Protein AF-0000000079570332 (afdb_homodimer)

Foldseek 3Di:
DALQVLLVVLVVQCQVCLFVVVLVSNLVQADQQAWEAEPVDIDGGSVRVSVVSCVVCVPWFDGKAWDDWDTDRQKIKTWIWGDGDQFDTWIKIWIFGHDPSHTRYIYMDTDCVRVVD/DALQVLLVVLVVQCQVCLFVVVLVSNLVQADQQAWEAEPVGIATGSVRVSVVSCVVCVPWFDGKAWDDWDTDRQKIKTWIWGDGDQFDTWIKIWIFGHDPSHTRYIYMDTDCVRVVD

Organism: NCBI:txid1891644

Nearest PDB structures (foldseek):
  5evh-assembly1_A-2  TM=9.406E-01  e=2.763E-10  Kribbella flavida DSM 17836
  4kvh-assembly1_A-2  TM=8.882E-01  e=1.162E-09  Halomicrobium mukohataei DSM 12286
  4u13-assembly1_B  TM=9.229E-01  e=5.241E-08  Sinorhizobium meliloti 1021
  3fh1-assembly1_A-2  TM=9.012E-01  e=3.632E-07  Mesorhizobium loti
  3ov4-assembly1_B  TM=7.882E-01  e=7.218E-07  Comamonas testosteroni

Radius of gyration: 17.66 Å; Cα contacts (8 Å, |Δi|>4): 488; chains: 2; bounding box: 44×47×39 Å

Sequence (234 aa):
MDQTDTTRAAATTYFDSWRNRDWNRLRTVLAPDVEFVGVMGTANGIDECIAGLQGMAESIMTDLRLHTRVVEGPDAMTWFDLHTANTPPIPTVNWSHVEDGLITTIRVIFDPRPLFAMDQTDTTRAAATTYFDSWRNRDWNRLRTVLAPDVEFVGVMGTANGIDECIAGLQGMAESIMTDLRLHTRVVEGPDAMTWFDLHTANTPPIPTVNWSHVEDGLITTIRVIFDPRPLFA

Structure (mmCIF, N/CA/C/O backbone):
data_AF-0000000079570332-model_v1
#
loop_
_entity.id
_entity.type
_entity.pdbx_description
1 polymer 'Nuclear transport factor 2 family protein'
#
loop_
_atom_site.group_PDB
_atom_site.id
_atom_site.type_symbol
_atom_site.label_atom_id
_atom_site.label_alt_id
_atom_site.label_comp_id
_atom_site.label_asym_id
_atom_site.label_entity_id
_atom_site.label_seq_id
_atom_site.pdbx_PDB_ins_code
_atom_site.Cartn_x
_atom_site.Cartn_y
_atom_site.Cartn_z
_atom_site.occupancy
_atom_site.B_iso_or_equiv
_atom_site.auth_seq_id
_atom_site.auth_comp_id
_atom_site.auth_asym_id
_atom_site.auth_atom_id
_atom_site.pdbx_PDB_model_num
ATOM 1 N N . MET A 1 1 ? -22.344 -15.633 -1.939 1 73.75 1 MET A N 1
ATOM 2 C CA . MET A 1 1 ? -21.188 -15.023 -1.269 1 73.75 1 MET A CA 1
ATOM 3 C C . MET A 1 1 ? -21.031 -13.562 -1.674 1 73.75 1 MET A C 1
ATOM 5 O O . MET A 1 1 ? -21.156 -13.227 -2.854 1 73.75 1 MET A O 1
ATOM 9 N N . ASP A 1 2 ? -21.125 -12.641 -0.733 1 92.44 2 ASP A N 1
ATOM 10 C CA . ASP A 1 2 ? -21.031 -11.227 -1.074 1 92.44 2 ASP A CA 1
ATOM 11 C C . ASP A 1 2 ? -19.688 -10.914 -1.722 1 92.44 2 ASP A C 1
ATOM 13 O O . ASP A 1 2 ? -18.734 -11.695 -1.621 1 92.44 2 ASP A O 1
ATOM 17 N N . GLN A 1 3 ? -19.703 -10.086 -2.674 1 97.25 3 GLN A N 1
ATOM 18 C CA . GLN A 1 3 ? -18.516 -9.68 -3.43 1 97.25 3 GLN A CA 1
ATOM 19 C C . GLN A 1 3 ? -17.297 -9.555 -2.52 1 97.25 3 GLN A C 1
ATOM 21 O O . GLN A 1 3 ? -16.188 -9.922 -2.906 1 97.25 3 GLN A O 1
ATOM 26 N N . THR A 1 4 ? -17.453 -9.031 -1.354 1 97.88 4 THR A N 1
ATOM 27 C CA . THR A 1 4 ? -16.344 -8.852 -0.413 1 97.88 4 THR A CA 1
ATOM 28 C C . THR A 1 4 ? -15.773 -10.195 0.006 1 97.88 4 THR A C 1
ATOM 30 O O . THR A 1 4 ? -14.547 -10.359 0.079 1 97.88 4 THR A O 1
ATOM 33 N N . ASP A 1 5 ? -16.641 -11.156 0.271 1 97.88 5 ASP A N 1
ATOM 34 C CA . ASP A 1 5 ? -16.188 -12.492 0.658 1 97.88 5 ASP A CA 1
ATOM 35 C C . ASP A 1 5 ? -15.414 -13.156 -0.477 1 97.88 5 ASP A C 1
ATOM 37 O O . ASP A 1 5 ? -14.398 -13.812 -0.24 1 97.88 5 ASP A O 1
ATOM 41 N N . THR A 1 6 ? -15.938 -13.039 -1.644 1 98.25 6 THR A N 1
ATOM 42 C CA . THR A 1 6 ? -15.297 -13.609 -2.82 1 98.25 6 THR A CA 1
ATOM 43 C C . THR A 1 6 ? -13.922 -12.984 -3.037 1 98.25 6 THR A C 1
ATOM 45 O O . THR A 1 6 ? -12.945 -13.695 -3.311 1 98.25 6 THR A O 1
ATOM 48 N N . THR A 1 7 ? -13.844 -11.648 -2.902 1 98.69 7 THR A N 1
ATOM 49 C CA . THR A 1 7 ? -12.586 -10.93 -3.037 1 98.69 7 THR A CA 1
ATOM 50 C C . THR A 1 7 ? -11.586 -11.375 -1.971 1 98.69 7 THR A C 1
ATOM 52 O O . THR A 1 7 ? -10.414 -11.617 -2.27 1 98.69 7 THR A O 1
ATOM 55 N N . ARG A 1 8 ? -12.094 -11.516 -0.758 1 98.56 8 ARG A N 1
ATOM 56 C CA . ARG A 1 8 ? -11.242 -11.961 0.336 1 98.56 8 ARG A CA 1
ATOM 57 C C . ARG A 1 8 ? -10.664 -13.344 0.049 1 98.56 8 ARG A C 1
ATOM 59 O O . ARG A 1 8 ? -9.469 -13.586 0.259 1 98.56 8 ARG A O 1
ATOM 66 N N . ALA A 1 9 ? -11.469 -14.227 -0.415 1 98.56 9 ALA A N 1
ATOM 67 C CA . ALA A 1 9 ? -11.039 -15.586 -0.702 1 98.56 9 ALA A CA 1
ATOM 68 C C . ALA A 1 9 ? -9.969 -15.609 -1.792 1 98.56 9 ALA A C 1
ATOM 70 O O . ALA A 1 9 ? -8.953 -16.297 -1.667 1 98.56 9 ALA A O 1
ATOM 71 N N . ALA A 1 10 ? -10.195 -14.836 -2.859 1 98.75 10 ALA A N 1
ATOM 72 C CA . ALA A 1 10 ? -9.25 -14.797 -3.969 1 98.75 10 ALA A CA 1
ATOM 73 C C . ALA A 1 10 ? -7.91 -14.211 -3.521 1 98.75 10 ALA A C 1
ATOM 75 O O . ALA A 1 10 ? -6.852 -14.781 -3.799 1 98.75 10 ALA A O 1
ATOM 76 N N . ALA A 1 11 ? -7.945 -13.102 -2.812 1 98.69 11 ALA A N 1
ATOM 77 C CA . ALA A 1 11 ? -6.73 -12.438 -2.348 1 98.69 11 ALA A CA 1
ATOM 78 C C . ALA A 1 11 ? -5.969 -13.32 -1.359 1 98.69 11 ALA A C 1
ATOM 80 O O . ALA A 1 11 ? -4.738 -13.352 -1.374 1 98.69 11 ALA A O 1
ATOM 81 N N . THR A 1 12 ? -6.715 -13.992 -0.482 1 98.69 12 THR A N 1
ATOM 82 C CA . THR A 1 12 ? -6.105 -14.898 0.481 1 98.69 12 THR A CA 1
ATOM 83 C C . THR A 1 12 ? -5.41 -16.062 -0.231 1 98.69 12 THR A C 1
ATOM 85 O O . THR A 1 12 ? -4.27 -16.391 0.088 1 98.69 12 THR A O 1
ATOM 88 N N . THR A 1 13 ? -6.102 -16.594 -1.176 1 98.75 13 THR A N 1
ATOM 89 C CA . THR A 1 13 ? -5.527 -17.703 -1.94 1 98.75 13 THR A CA 1
ATOM 90 C C . THR A 1 13 ? -4.277 -17.25 -2.688 1 98.75 13 THR A C 1
ATOM 92 O O . THR A 1 13 ? -3.26 -17.938 -2.686 1 98.75 13 THR A O 1
ATOM 95 N N . TYR A 1 14 ? -4.344 -16.062 -3.334 1 98.5 14 TYR A N 1
ATOM 96 C CA . TYR A 1 14 ? -3.201 -15.508 -4.043 1 98.5 14 TYR A CA 1
ATOM 97 C C . TYR A 1 14 ? -1.989 -15.398 -3.125 1 98.5 14 TYR A C 1
ATOM 99 O O . TYR A 1 14 ? -0.912 -15.906 -3.445 1 98.5 14 TYR A O 1
ATOM 107 N N . PHE A 1 15 ? -2.16 -14.828 -1.966 1 98.25 15 PHE A N 1
ATOM 108 C CA . PHE A 1 15 ? -1.095 -14.562 -1.006 1 98.25 15 PHE A CA 1
ATOM 109 C C . PHE A 1 15 ? -0.506 -15.867 -0.478 1 98.25 15 PHE A C 1
ATOM 111 O O . PHE A 1 15 ? 0.712 -16.047 -0.486 1 98.25 15 PHE A O 1
ATOM 118 N N . ASP A 1 16 ? -1.385 -16.766 -0.054 1 98 16 ASP A N 1
ATOM 119 C CA . ASP A 1 16 ? -0.946 -18.047 0.516 1 98 16 ASP A CA 1
ATOM 120 C C . ASP A 1 16 ? -0.219 -18.891 -0.525 1 98 16 ASP A C 1
ATOM 122 O O . ASP A 1 16 ? 0.77 -19.547 -0.211 1 98 16 ASP A O 1
ATOM 126 N N . SER A 1 17 ? -0.733 -18.875 -1.741 1 97.69 17 SER A N 1
ATOM 127 C CA . SER A 1 17 ? -0.123 -19.656 -2.812 1 97.69 17 SER A CA 1
ATOM 128 C C . SER A 1 17 ? 1.264 -19.125 -3.162 1 97.69 17 SER A C 1
ATOM 130 O O . SER A 1 17 ? 2.193 -19.906 -3.385 1 97.69 17 SER A O 1
ATOM 132 N N . TRP A 1 18 ? 1.379 -17.797 -3.254 1 96.31 18 TRP A N 1
ATOM 133 C CA . TRP A 1 18 ? 2.678 -17.172 -3.502 1 96.31 18 TRP A CA 1
ATOM 134 C C . TRP A 1 18 ? 3.66 -17.516 -2.383 1 96.31 18 TRP A C 1
ATOM 136 O O . TRP A 1 18 ? 4.789 -17.938 -2.645 1 96.31 18 TRP A O 1
ATOM 146 N N . ARG A 1 19 ? 3.219 -17.375 -1.118 1 95.62 19 ARG A N 1
ATOM 147 C CA . ARG A 1 19 ? 4.051 -17.641 0.053 1 95.62 19 ARG A CA 1
ATOM 148 C C . ARG A 1 19 ? 4.559 -19.078 0.051 1 95.62 19 ARG A C 1
ATOM 150 O O . ARG A 1 19 ? 5.723 -19.328 0.367 1 95.62 19 ARG A O 1
ATOM 157 N N . ASN A 1 20 ? 3.688 -19.984 -0.333 1 95.5 20 ASN A N 1
ATOM 158 C CA . ASN A 1 20 ? 3.998 -21.422 -0.284 1 95.5 20 ASN A CA 1
ATOM 159 C C . ASN A 1 20 ? 4.547 -21.922 -1.616 1 95.5 20 ASN A C 1
ATOM 161 O O . ASN A 1 20 ? 4.777 -23.109 -1.787 1 95.5 20 ASN A O 1
ATOM 165 N N . ARG A 1 21 ? 4.656 -21.094 -2.549 1 94.62 21 ARG A N 1
ATOM 166 C CA . ARG A 1 21 ? 5.145 -21.406 -3.885 1 94.62 21 ARG A CA 1
ATOM 167 C C . ARG A 1 21 ? 4.281 -22.484 -4.547 1 94.62 21 ARG A C 1
ATOM 169 O O . ARG A 1 21 ? 4.801 -23.422 -5.152 1 94.62 21 ARG A O 1
ATOM 176 N N . ASP A 1 22 ? 3.023 -22.375 -4.246 1 96.38 22 ASP A N 1
ATOM 177 C CA . ASP A 1 22 ? 2.027 -23.234 -4.891 1 96.38 22 ASP A CA 1
ATOM 178 C C . ASP A 1 22 ? 1.457 -22.562 -6.137 1 96.38 22 ASP A C 1
ATOM 180 O O . ASP A 1 22 ? 0.353 -22.016 -6.105 1 96.38 22 ASP A O 1
ATOM 184 N N . TRP A 1 23 ? 2.109 -22.656 -7.25 1 96.44 23 TRP A N 1
ATOM 185 C CA . TRP A 1 23 ? 1.803 -21.906 -8.461 1 96.44 23 TRP A CA 1
ATOM 186 C C . TRP A 1 23 ? 0.533 -22.438 -9.125 1 96.44 23 TRP A C 1
ATOM 188 O O . TRP A 1 23 ? -0.222 -21.672 -9.727 1 96.44 23 TRP A O 1
ATOM 198 N N . ASN A 1 24 ? 0.301 -23.719 -9.008 1 97.25 24 ASN A N 1
ATOM 199 C CA . ASN A 1 24 ? -0.942 -24.25 -9.547 1 97.25 24 ASN A CA 1
ATOM 200 C C . ASN A 1 24 ? -2.162 -23.656 -8.852 1 97.25 24 ASN A C 1
ATOM 202 O O . ASN A 1 24 ? -3.135 -23.281 -9.516 1 97.25 24 ASN A O 1
ATOM 206 N N . ARG A 1 25 ? -2.094 -23.625 -7.578 1 97.88 25 ARG A N 1
ATOM 207 C CA . ARG A 1 25 ? -3.17 -23.016 -6.805 1 97.88 25 ARG A CA 1
ATOM 208 C C . ARG A 1 25 ? -3.289 -21.516 -7.117 1 97.88 25 ARG A C 1
ATOM 210 O O . ARG A 1 25 ? -4.395 -20.984 -7.219 1 97.88 25 ARG A O 1
ATOM 217 N N . LEU A 1 26 ? -2.211 -20.828 -7.293 1 98 26 LEU A N 1
ATOM 218 C CA . LEU A 1 26 ? -2.201 -19.406 -7.621 1 98 26 LEU A CA 1
ATOM 219 C C . LEU A 1 26 ? -2.928 -19.141 -8.938 1 98 26 LEU A C 1
ATOM 221 O O . LEU A 1 26 ? -3.729 -18.219 -9.031 1 98 26 LEU A O 1
ATOM 225 N N . ARG A 1 27 ? -2.711 -19.984 -9.867 1 98.12 27 ARG A N 1
ATOM 226 C CA . ARG A 1 27 ? -3.297 -19.844 -11.195 1 98.12 27 ARG A CA 1
ATOM 227 C C . ARG A 1 27 ? -4.82 -19.844 -11.125 1 98.12 27 ARG A C 1
ATOM 229 O O . ARG A 1 27 ? -5.484 -19.172 -11.922 1 98.12 27 ARG A O 1
ATOM 236 N N . THR A 1 28 ? -5.371 -20.469 -10.195 1 98.06 28 THR A N 1
ATOM 237 C CA . THR A 1 28 ? -6.812 -20.703 -10.133 1 98.06 28 THR A CA 1
ATOM 238 C C . THR A 1 28 ? -7.547 -19.406 -9.781 1 98.06 28 THR A C 1
ATOM 240 O O . THR A 1 28 ? -8.758 -19.297 -9.977 1 98.06 28 THR A O 1
ATOM 243 N N . VAL A 1 29 ? -6.828 -18.453 -9.289 1 98.69 29 VAL A N 1
ATOM 244 C CA . VAL A 1 29 ? -7.52 -17.25 -8.844 1 98.69 29 VAL A CA 1
ATOM 245 C C . VAL A 1 29 ? -7.152 -16.078 -9.75 1 98.69 29 VAL A C 1
ATOM 247 O O . VAL A 1 29 ? -7.574 -14.945 -9.516 1 98.69 29 VAL A O 1
ATOM 250 N N . LEU A 1 30 ? -6.426 -16.328 -10.789 1 98.75 30 LEU A N 1
ATOM 251 C CA . LEU A 1 30 ? -6.035 -15.281 -11.727 1 98.75 30 LEU A CA 1
ATOM 252 C C . LEU A 1 30 ? -6.918 -15.305 -12.969 1 98.75 30 LEU A C 1
ATOM 254 O O . LEU A 1 30 ? -7.191 -16.375 -13.516 1 98.75 30 LEU A O 1
ATOM 258 N N . ALA A 1 31 ? -7.406 -14.156 -13.367 1 98.81 31 ALA A N 1
ATOM 259 C CA . ALA A 1 31 ? -8.094 -14.039 -14.656 1 98.81 31 ALA A CA 1
ATOM 260 C C . ALA A 1 31 ? -7.125 -14.258 -15.812 1 98.81 31 ALA A C 1
ATOM 262 O O . ALA A 1 31 ? -5.945 -13.906 -15.727 1 98.81 31 ALA A O 1
ATOM 263 N N . PRO A 1 32 ? -7.562 -14.75 -16.938 1 97.88 32 PRO A N 1
ATOM 264 C CA . PRO A 1 32 ? -6.676 -15.008 -18.078 1 97.88 32 PRO A CA 1
ATOM 265 C C . PRO A 1 32 ? -5.938 -13.758 -18.547 1 97.88 32 PRO A C 1
ATOM 267 O O . PRO A 1 32 ? -4.805 -13.852 -19.031 1 97.88 32 PRO A O 1
ATOM 270 N N . ASP A 1 33 ? -6.543 -12.602 -18.391 1 97.62 33 ASP A N 1
ATOM 271 C CA . ASP A 1 33 ? -5.945 -11.352 -18.844 1 97.62 33 ASP A CA 1
ATOM 272 C C . ASP A 1 33 ? -5.488 -10.5 -17.672 1 97.62 33 ASP A C 1
ATOM 274 O O . ASP A 1 33 ? -5.512 -9.266 -17.734 1 97.62 33 ASP A O 1
ATOM 278 N N . VAL A 1 34 ? -5.172 -11.141 -16.594 1 98.69 34 VAL A N 1
ATOM 279 C CA . VAL A 1 34 ? -4.727 -10.43 -15.391 1 98.69 34 VAL A CA 1
ATOM 280 C C . VAL A 1 34 ? -3.588 -9.477 -15.75 1 98.69 34 VAL A C 1
ATOM 282 O O . VAL A 1 34 ? -2.711 -9.82 -16.547 1 98.69 34 VAL A O 1
ATOM 285 N N . GLU A 1 35 ? -3.711 -8.328 -15.258 1 98.56 35 GLU A N 1
ATOM 286 C CA . GLU A 1 35 ? -2.666 -7.316 -15.391 1 98.56 35 GLU A CA 1
ATOM 287 C C . GLU A 1 35 ? -1.923 -7.121 -14.07 1 98.56 35 GLU A C 1
ATOM 289 O O . GLU A 1 35 ? -2.547 -6.969 -13.016 1 98.56 35 GLU A O 1
ATOM 294 N N . PHE A 1 36 ? -0.622 -7.129 -14.164 1 97.62 36 PHE A N 1
ATOM 295 C CA . PHE A 1 36 ? 0.242 -6.895 -13.008 1 97.62 36 PHE A CA 1
ATOM 296 C C . PHE A 1 36 ? 1.117 -5.668 -13.227 1 97.62 36 PHE A C 1
ATOM 298 O O . PHE A 1 36 ? 1.797 -5.555 -14.25 1 97.62 36 PHE A O 1
ATOM 305 N N . VAL A 1 37 ? 1.051 -4.719 -12.289 1 96.75 37 VAL A N 1
ATOM 306 C CA . VAL A 1 37 ? 1.921 -3.547 -12.273 1 96.75 37 VAL A CA 1
ATOM 307 C C . VAL A 1 37 ? 2.646 -3.461 -10.93 1 96.75 37 VAL A C 1
ATOM 309 O O . VAL A 1 37 ? 2.02 -3.252 -9.891 1 96.75 37 VAL A O 1
ATOM 312 N N . GLY A 1 38 ? 3.938 -3.623 -10.969 1 93.88 38 GLY A N 1
ATOM 313 C CA . GLY A 1 38 ? 4.762 -3.535 -9.773 1 93.88 38 GLY A CA 1
ATOM 314 C C . GLY A 1 38 ? 5.906 -2.549 -9.914 1 93.88 38 GLY A C 1
ATOM 315 O O . GLY A 1 38 ? 6.129 -1.991 -10.984 1 93.88 38 GLY A O 1
ATOM 316 N N . VAL A 1 39 ? 6.613 -2.35 -8.75 1 91.06 39 VAL A N 1
ATOM 317 C CA . VAL A 1 39 ? 7.738 -1.423 -8.68 1 91.06 39 VAL A CA 1
ATOM 318 C C . VAL A 1 39 ? 8.852 -1.88 -9.625 1 91.06 39 VAL A C 1
ATOM 320 O O . VAL A 1 39 ? 9.547 -1.054 -10.219 1 91.06 39 VAL A O 1
ATOM 323 N N . MET A 1 40 ? 8.852 -3.186 -9.781 1 86.69 40 MET A N 1
ATOM 324 C CA . MET A 1 40 ? 9.977 -3.717 -10.547 1 86.69 40 MET A CA 1
ATOM 325 C C . MET A 1 40 ? 9.539 -4.113 -11.953 1 86.69 40 MET A C 1
ATOM 327 O O . MET A 1 40 ? 10.312 -4.711 -12.703 1 86.69 40 MET A O 1
ATOM 331 N N . GLY A 1 41 ? 8.344 -3.893 -12.336 1 90.12 41 GLY A N 1
ATOM 332 C CA . GLY A 1 41 ? 7.938 -4.207 -13.695 1 90.12 41 GLY A CA 1
ATOM 333 C C . GLY A 1 41 ? 6.465 -4.547 -13.82 1 90.12 41 GLY A C 1
ATOM 334 O O . GLY A 1 41 ? 5.723 -4.48 -12.836 1 90.12 41 GLY A O 1
ATOM 335 N N . THR A 1 42 ? 6.086 -4.836 -15.109 1 96.06 42 THR A N 1
ATOM 336 C CA . THR A 1 42 ? 4.707 -5.176 -15.438 1 96.06 42 THR A CA 1
ATOM 337 C C . THR A 1 42 ? 4.625 -6.559 -16.078 1 96.06 42 THR A C 1
ATOM 339 O O . THR A 1 42 ? 5.625 -7.074 -16.578 1 96.06 42 THR A O 1
ATOM 342 N N . ALA A 1 43 ? 3.523 -7.176 -15.898 1 96.38 43 ALA A N 1
ATOM 343 C CA . ALA A 1 43 ? 3.221 -8.461 -16.531 1 96.38 43 ALA A CA 1
ATOM 344 C C . ALA A 1 43 ? 1.772 -8.508 -17 1 96.38 43 ALA A C 1
ATOM 346 O O . ALA A 1 43 ? 0.888 -7.91 -16.391 1 96.38 43 ALA A O 1
ATOM 347 N N . ASN A 1 44 ? 1.558 -9.195 -18.078 1 97.81 44 ASN A N 1
ATOM 348 C CA . ASN A 1 44 ? 0.223 -9.414 -18.625 1 97.81 44 ASN A CA 1
ATOM 349 C C . ASN A 1 44 ? -0.056 -10.898 -18.844 1 97.81 44 ASN A C 1
ATOM 351 O O . ASN A 1 44 ? 0.729 -11.594 -19.484 1 97.81 44 ASN A O 1
ATOM 355 N N . GLY A 1 45 ? -1.171 -11.25 -18.297 1 98.12 45 GLY A N 1
ATOM 356 C CA . GLY A 1 45 ? -1.539 -12.648 -18.406 1 98.12 45 GLY A CA 1
ATOM 357 C C . GLY A 1 45 ? -1.001 -13.5 -17.281 1 98.12 45 GLY A C 1
ATOM 358 O O . GLY A 1 45 ? -0.094 -13.086 -16.547 1 98.12 45 GLY A O 1
ATOM 359 N N . ILE A 1 46 ? -1.558 -14.688 -17.203 1 98.06 46 ILE A N 1
ATOM 360 C CA . ILE A 1 46 ? -1.292 -15.562 -16.062 1 98.06 46 ILE A CA 1
ATOM 361 C C . ILE A 1 46 ? 0.169 -16 -16.094 1 98.06 46 ILE A C 1
ATOM 363 O O . ILE A 1 46 ? 0.875 -15.898 -15.086 1 98.06 46 ILE A O 1
ATOM 367 N N . ASP A 1 47 ? 0.672 -16.391 -17.219 1 97.44 47 ASP A N 1
ATOM 368 C CA . ASP A 1 47 ? 2.006 -16.984 -17.312 1 97.44 47 ASP A CA 1
ATOM 369 C C . ASP A 1 47 ? 3.082 -15.953 -16.969 1 97.44 47 ASP A C 1
ATOM 371 O O . ASP A 1 47 ? 4.008 -16.25 -16.203 1 97.44 47 ASP A O 1
ATOM 375 N N . GLU A 1 48 ? 2.945 -14.781 -17.5 1 96.5 48 GLU A N 1
ATOM 376 C CA . GLU A 1 48 ? 3.926 -13.742 -17.219 1 96.5 48 GLU A CA 1
ATOM 377 C C . GLU A 1 48 ? 3.881 -13.32 -15.758 1 96.5 48 GLU A C 1
ATOM 379 O O . GLU A 1 48 ? 4.918 -13.047 -15.148 1 96.5 48 GLU A O 1
ATOM 384 N N . CYS A 1 49 ? 2.688 -13.195 -15.242 1 96.62 49 CYS A N 1
ATOM 385 C CA . CYS A 1 49 ? 2.533 -12.836 -13.836 1 96.62 49 CYS A CA 1
ATOM 386 C C . CYS A 1 49 ? 3.203 -13.867 -12.938 1 96.62 49 CYS A C 1
ATOM 388 O O . CYS A 1 49 ? 4.004 -13.508 -12.07 1 96.62 49 CYS A O 1
ATOM 390 N N . ILE A 1 50 ? 2.953 -15.102 -13.195 1 96 50 ILE A N 1
ATOM 391 C CA . ILE A 1 50 ? 3.508 -16.172 -12.375 1 96 50 ILE A CA 1
ATOM 392 C C . ILE A 1 50 ? 5.023 -16.219 -12.547 1 96 50 ILE A C 1
ATOM 394 O O . ILE A 1 50 ? 5.758 -16.406 -11.578 1 96 50 ILE A O 1
ATOM 398 N N . ALA A 1 51 ? 5.512 -16.016 -13.781 1 93.81 51 ALA A N 1
ATOM 399 C CA . ALA A 1 51 ? 6.953 -15.992 -14.031 1 93.81 51 ALA A CA 1
ATOM 400 C C . ALA A 1 51 ? 7.641 -14.914 -13.203 1 93.81 51 ALA A C 1
ATOM 402 O O . ALA A 1 51 ? 8.727 -15.133 -12.672 1 93.81 51 ALA A O 1
ATOM 403 N N . GLY A 1 52 ? 7.031 -13.758 -13.156 1 90.81 52 GLY A N 1
ATOM 404 C CA . GLY A 1 52 ? 7.566 -12.688 -12.336 1 90.81 52 GLY A CA 1
ATOM 405 C C . GLY A 1 52 ? 7.617 -13.023 -10.859 1 90.81 52 GLY A C 1
ATOM 406 O O . GLY A 1 52 ? 8.625 -12.781 -10.195 1 90.81 52 GLY A O 1
ATOM 407 N N . LEU A 1 53 ? 6.566 -13.57 -10.352 1 91.56 53 LEU A N 1
ATOM 408 C CA . LEU A 1 53 ? 6.5 -13.953 -8.945 1 91.56 53 LEU A CA 1
ATOM 409 C C . LEU A 1 53 ? 7.512 -15.055 -8.633 1 91.56 53 LEU A C 1
ATOM 411 O O . LEU A 1 53 ? 8.125 -15.055 -7.562 1 91.56 53 LEU A O 1
ATOM 415 N N . GLN A 1 54 ? 7.688 -15.938 -9.586 1 90.88 54 GLN A N 1
ATOM 416 C CA . GLN A 1 54 ? 8.672 -17.016 -9.445 1 90.88 54 GLN A CA 1
ATOM 417 C C . GLN A 1 54 ? 10.086 -16.453 -9.367 1 90.88 54 GLN A C 1
ATOM 419 O O . GLN A 1 54 ? 10.906 -16.938 -8.578 1 90.88 54 GLN A O 1
ATOM 424 N N . GLY A 1 55 ? 10.352 -15.562 -10.266 1 86.19 55 GLY A N 1
ATOM 425 C CA . GLY A 1 55 ? 11.656 -14.922 -10.227 1 86.19 55 GLY A CA 1
ATOM 426 C C . GLY A 1 55 ? 11.969 -14.305 -8.883 1 86.19 55 GLY A C 1
ATOM 427 O O . GLY A 1 55 ? 13.07 -14.469 -8.359 1 86.19 55 GLY A O 1
ATOM 428 N N . MET A 1 56 ? 11 -13.641 -8.289 1 82.62 56 MET A N 1
ATOM 429 C CA . MET A 1 56 ? 11.164 -13.031 -6.973 1 82.62 56 MET A CA 1
ATOM 430 C C . MET A 1 56 ? 11.32 -14.094 -5.895 1 82.62 56 MET A C 1
ATOM 432 O O . MET A 1 56 ? 12.195 -13.984 -5.031 1 82.62 56 MET A O 1
ATOM 436 N N . ALA A 1 57 ? 10.547 -15.07 -5.941 1 80.38 57 ALA A N 1
ATOM 437 C CA . ALA A 1 57 ? 10.539 -16.125 -4.926 1 80.38 57 ALA A CA 1
ATOM 438 C C . ALA A 1 57 ? 11.836 -16.922 -4.953 1 80.38 57 ALA A C 1
ATOM 440 O O . ALA A 1 57 ? 12.359 -17.297 -3.904 1 80.38 57 ALA A O 1
ATOM 441 N N . GLU A 1 58 ? 12.305 -17.219 -6.055 1 82.06 58 GLU A N 1
ATOM 442 C CA . GLU A 1 58 ? 13.453 -18.094 -6.207 1 82.06 58 GLU A CA 1
ATOM 443 C C . GLU A 1 58 ? 14.758 -17.344 -5.977 1 82.06 58 GLU A C 1
ATOM 445 O O . GLU A 1 58 ? 15.773 -17.953 -5.621 1 82.06 58 GLU A O 1
ATOM 450 N N . SER A 1 59 ? 14.711 -16.156 -6.164 1 77.31 59 SER A N 1
ATOM 451 C CA . SER A 1 59 ? 15.969 -15.414 -6.066 1 77.31 59 SER A CA 1
ATOM 452 C C . SER A 1 59 ? 16.203 -14.914 -4.645 1 77.31 59 SER A C 1
ATOM 454 O O . SER A 1 59 ? 17.266 -15.164 -4.062 1 77.31 59 SER A O 1
ATOM 456 N N . ILE A 1 60 ? 15.227 -14.344 -4.055 1 78.56 60 ILE A N 1
ATOM 457 C CA . ILE A 1 60 ? 15.656 -13.586 -2.885 1 78.56 60 ILE A CA 1
ATOM 458 C C . ILE A 1 60 ? 14.648 -13.781 -1.751 1 78.56 60 ILE A C 1
ATOM 460 O O . ILE A 1 60 ? 14.977 -13.57 -0.58 1 78.56 60 ILE A O 1
ATOM 464 N N . MET A 1 61 ? 13.5 -14.258 -2.025 1 89 61 MET A N 1
ATOM 465 C CA . MET A 1 61 ? 12.422 -14.273 -1.043 1 89 61 MET A CA 1
ATOM 466 C C . MET A 1 61 ? 12.539 -15.492 -0.128 1 89 61 MET A C 1
ATOM 468 O O . MET A 1 61 ? 12.672 -16.625 -0.603 1 89 61 MET A O 1
ATOM 472 N N . THR A 1 62 ? 12.398 -15.289 1.203 1 93.5 62 THR A N 1
ATOM 473 C CA . THR A 1 62 ? 12.43 -16.391 2.15 1 93.5 62 THR A CA 1
ATOM 474 C C . THR A 1 62 ? 11.062 -16.609 2.791 1 93.5 62 THR A C 1
ATOM 476 O O . THR A 1 62 ? 10.742 -17.719 3.223 1 93.5 62 THR A O 1
ATOM 479 N N . ASP A 1 63 ? 10.297 -15.523 2.811 1 95.38 63 ASP A N 1
ATOM 480 C CA . ASP A 1 63 ? 8.984 -15.633 3.443 1 95.38 63 ASP A CA 1
ATOM 481 C C . ASP A 1 63 ? 8.164 -14.367 3.213 1 95.38 63 ASP A C 1
ATOM 483 O O . ASP A 1 63 ? 8.695 -13.336 2.795 1 95.38 63 ASP A O 1
ATOM 487 N N . LEU A 1 64 ? 6.883 -14.484 3.357 1 96.75 64 LEU A N 1
ATOM 488 C CA . LEU A 1 64 ? 5.938 -13.383 3.434 1 96.75 64 LEU A CA 1
ATOM 489 C C . LEU A 1 64 ? 5.23 -13.359 4.785 1 96.75 64 LEU A C 1
ATOM 491 O O . LEU A 1 64 ? 4.672 -14.367 5.215 1 96.75 64 LEU A O 1
ATOM 495 N N . ARG A 1 65 ? 5.289 -12.258 5.453 1 97.88 65 ARG A N 1
ATOM 496 C CA . ARG A 1 65 ? 4.586 -12.148 6.723 1 97.88 65 ARG A CA 1
ATOM 497 C C . ARG A 1 65 ? 3.438 -11.148 6.629 1 97.88 65 ARG A C 1
ATOM 499 O O . ARG A 1 65 ? 3.666 -9.938 6.504 1 97.88 65 ARG A O 1
ATOM 506 N N . LEU A 1 66 ? 2.256 -11.672 6.766 1 98.44 66 LEU A N 1
ATOM 507 C CA . LEU A 1 66 ? 1.043 -10.875 6.633 1 98.44 66 LEU A CA 1
ATOM 508 C C . LEU A 1 66 ? 0.842 -9.984 7.855 1 98.44 66 LEU A C 1
ATOM 510 O O . LEU A 1 66 ? 0.94 -10.453 8.992 1 98.44 66 LEU A O 1
ATOM 514 N N . HIS A 1 67 ? 0.68 -8.75 7.672 1 98.12 67 HIS A N 1
ATOM 515 C CA . HIS A 1 67 ? 0.272 -7.863 8.758 1 98.12 67 HIS A CA 1
ATOM 516 C C . HIS A 1 67 ? -1.242 -7.691 8.789 1 98.12 67 HIS A C 1
ATOM 518 O O . HIS A 1 67 ? -1.871 -7.879 9.828 1 98.12 67 HIS A O 1
ATOM 524 N N . THR A 1 68 ? -1.822 -7.332 7.633 1 98 68 THR A N 1
ATOM 525 C CA . THR A 1 68 ? -3.266 -7.141 7.562 1 98 68 THR A CA 1
ATOM 526 C C . THR A 1 68 ? -3.746 -7.176 6.113 1 98 68 THR A C 1
ATOM 528 O O . THR A 1 68 ? -2.949 -7.035 5.188 1 98 68 THR A O 1
ATOM 531 N N . ARG A 1 69 ? -5.012 -7.566 5.98 1 98.81 69 ARG A N 1
ATOM 532 C CA . ARG A 1 69 ? -5.719 -7.492 4.707 1 98.81 69 ARG A CA 1
ATOM 533 C C . ARG A 1 69 ? -7.047 -6.758 4.859 1 98.81 69 ARG A C 1
ATOM 535 O O . ARG A 1 69 ? -7.871 -7.121 5.699 1 98.81 69 ARG A O 1
ATOM 542 N N . VAL A 1 70 ? -7.141 -5.711 4.133 1 98.88 70 VAL A N 1
ATOM 543 C CA . VAL A 1 70 ? -8.375 -4.934 4.109 1 98.88 70 VAL A CA 1
ATOM 544 C C . VAL A 1 70 ? -9.133 -5.203 2.809 1 98.88 70 VAL A C 1
ATOM 546 O O . VAL A 1 70 ? -8.547 -5.137 1.723 1 98.88 70 VAL A O 1
ATOM 549 N N . VAL A 1 71 ? -10.383 -5.57 2.951 1 98.81 71 VAL A N 1
ATOM 550 C CA . VAL A 1 71 ? -11.164 -5.969 1.783 1 98.81 71 VAL A CA 1
ATOM 551 C C . VAL A 1 71 ? -12.508 -5.234 1.783 1 98.81 71 VAL A C 1
ATOM 553 O O . VAL A 1 71 ? -13.195 -5.184 2.805 1 98.81 71 VAL A O 1
ATOM 556 N N . GLU A 1 72 ? -12.836 -4.668 0.694 1 98.5 72 GLU A N 1
ATOM 557 C CA . GLU A 1 72 ? -14.117 -4.016 0.482 1 98.5 72 GLU A CA 1
ATOM 558 C C . GLU A 1 72 ? -14.57 -4.133 -0.973 1 98.5 72 GLU A C 1
ATOM 560 O O . GLU A 1 72 ? -13.914 -3.598 -1.872 1 98.5 72 GLU A O 1
ATOM 565 N N . GLY A 1 73 ? -15.719 -4.789 -1.156 1 98.06 73 GLY A N 1
ATOM 566 C CA . GLY A 1 73 ? -16.156 -5.023 -2.523 1 98.06 73 GLY A CA 1
ATOM 567 C C . GLY A 1 73 ? -15.148 -5.809 -3.346 1 98.06 73 GLY A C 1
ATOM 568 O O . GLY A 1 73 ? -14.703 -6.879 -2.932 1 98.06 73 GLY A O 1
ATOM 569 N N . PRO A 1 74 ? -14.781 -5.316 -4.496 1 98.69 74 PRO A N 1
ATOM 570 C CA . PRO A 1 74 ? -13.898 -6.055 -5.402 1 98.69 74 PRO A CA 1
ATOM 571 C C . PRO A 1 74 ? -12.422 -5.82 -5.102 1 98.69 74 PRO A C 1
ATOM 573 O O . PRO A 1 74 ? -11.555 -6.387 -5.773 1 98.69 74 PRO A O 1
ATOM 576 N N . ASP A 1 75 ? -12.148 -4.965 -4.098 1 98.88 75 ASP A N 1
ATOM 577 C CA . ASP A 1 75 ? -10.758 -4.566 -3.895 1 98.88 75 ASP A CA 1
ATOM 578 C C . ASP A 1 75 ? -10.219 -5.102 -2.566 1 98.88 75 ASP A C 1
ATOM 580 O O . ASP A 1 75 ? -10.906 -5.043 -1.545 1 98.88 75 ASP A O 1
ATOM 584 N N . ALA A 1 76 ? -9.086 -5.691 -2.6 1 98.88 76 ALA A N 1
ATOM 585 C CA . ALA A 1 76 ? -8.336 -6.141 -1.429 1 98.88 76 ALA A CA 1
ATOM 586 C C . ALA A 1 76 ? -6.926 -5.551 -1.419 1 98.88 76 ALA A C 1
ATOM 588 O O . ALA A 1 76 ? -6.227 -5.59 -2.432 1 98.88 76 ALA A O 1
ATOM 589 N N . MET A 1 77 ? -6.57 -4.961 -0.33 1 98.88 77 MET A N 1
ATOM 590 C CA . MET A 1 77 ? -5.188 -4.543 -0.115 1 98.88 77 MET A CA 1
ATOM 591 C C . MET A 1 77 ? -4.551 -5.324 1.029 1 98.88 77 MET A C 1
ATOM 593 O O . MET A 1 77 ? -5.094 -5.367 2.135 1 98.88 77 MET A O 1
ATOM 597 N N . THR A 1 78 ? -3.502 -5.961 0.687 1 98.88 78 THR A N 1
ATOM 598 C CA . THR A 1 78 ? -2.764 -6.793 1.632 1 98.88 78 THR A CA 1
ATOM 599 C C . THR A 1 78 ? -1.426 -6.148 1.986 1 98.88 78 THR A C 1
ATOM 601 O O . THR A 1 78 ? -0.598 -5.902 1.106 1 98.88 78 THR A O 1
ATOM 604 N N . TRP A 1 79 ? -1.242 -5.805 3.236 1 98.88 79 TRP A N 1
ATOM 605 C CA . TRP A 1 79 ? 0.018 -5.285 3.758 1 98.88 79 TRP A CA 1
ATOM 606 C C . TRP A 1 79 ? 0.841 -6.395 4.402 1 98.88 79 TRP A C 1
ATOM 608 O O . TRP A 1 79 ? 0.371 -7.07 5.32 1 98.88 79 TRP A O 1
ATOM 618 N N . PHE A 1 80 ? 2.057 -6.555 3.904 1 98.5 80 PHE A N 1
ATOM 619 C CA . PHE A 1 80 ? 2.898 -7.633 4.402 1 98.5 80 PHE A CA 1
ATOM 620 C C . PHE A 1 80 ? 4.371 -7.246 4.344 1 98.5 80 PHE A C 1
ATOM 622 O O . PHE A 1 80 ? 4.73 -6.25 3.713 1 98.5 80 PHE A O 1
ATOM 629 N N . ASP A 1 81 ? 5.203 -8.016 5.023 1 97.75 81 ASP A N 1
ATOM 630 C CA . ASP A 1 81 ? 6.652 -7.902 4.922 1 97.75 81 ASP A CA 1
ATOM 631 C C . ASP A 1 81 ? 7.219 -8.953 3.969 1 97.75 81 ASP A C 1
ATOM 633 O O . ASP A 1 81 ? 6.957 -10.148 4.129 1 97.75 81 ASP A O 1
ATOM 637 N N . LEU A 1 82 ? 7.887 -8.445 2.996 1 95.81 82 LEU A N 1
ATOM 638 C CA . LEU A 1 82 ? 8.688 -9.32 2.152 1 95.81 82 LEU A CA 1
ATOM 639 C C . LEU A 1 82 ? 10.031 -9.625 2.812 1 95.81 82 LEU A C 1
ATOM 641 O O . LEU A 1 82 ? 10.852 -8.727 3.02 1 95.81 82 LEU A O 1
ATOM 645 N N . HIS A 1 83 ? 10.203 -10.867 3.217 1 95.88 83 HIS A N 1
ATOM 646 C CA . HIS A 1 83 ? 11.461 -11.305 3.811 1 95.88 83 HIS A CA 1
ATOM 647 C C . HIS A 1 83 ? 12.398 -11.883 2.756 1 95.88 83 HIS A C 1
ATOM 649 O O . HIS A 1 83 ? 11.984 -12.719 1.944 1 95.88 83 HIS A O 1
ATOM 655 N N . THR A 1 84 ? 13.562 -11.375 2.773 1 91.75 84 THR A N 1
ATOM 656 C CA . THR A 1 84 ? 14.617 -11.883 1.905 1 91.75 84 THR A CA 1
ATOM 657 C C . THR A 1 84 ? 15.82 -12.336 2.727 1 91.75 84 THR A C 1
ATOM 659 O O . THR A 1 84 ? 15.883 -12.086 3.932 1 91.75 84 THR A O 1
ATOM 662 N N . ALA A 1 85 ? 16.766 -12.977 2.145 1 87.12 85 ALA A N 1
ATOM 663 C CA . ALA A 1 85 ? 17.922 -13.539 2.836 1 87.12 85 ALA A CA 1
ATOM 664 C C . ALA A 1 85 ? 18.859 -12.445 3.328 1 87.12 85 ALA A C 1
ATOM 666 O O . ALA A 1 85 ? 19.5 -12.586 4.371 1 87.12 85 ALA A O 1
ATOM 667 N N . ASN A 1 86 ? 18.922 -11.367 2.664 1 88 86 ASN A N 1
ATOM 668 C CA . ASN A 1 86 ? 20.047 -10.469 2.893 1 88 86 ASN A CA 1
ATOM 669 C C . ASN A 1 86 ? 19.562 -9.062 3.242 1 88 86 ASN A C 1
ATOM 671 O O . ASN A 1 86 ? 20.375 -8.125 3.293 1 88 86 ASN A O 1
ATOM 675 N N . THR A 1 87 ? 18.297 -8.859 3.361 1 90.38 87 THR A N 1
ATOM 676 C CA . THR A 1 87 ? 17.766 -7.539 3.697 1 90.38 87 THR A CA 1
ATOM 677 C C . THR A 1 87 ? 16.812 -7.621 4.883 1 90.38 87 THR A C 1
ATOM 679 O O . THR A 1 87 ? 16.219 -8.672 5.129 1 90.38 87 THR A O 1
ATOM 682 N N . PRO A 1 88 ? 16.766 -6.496 5.656 1 93.31 88 PRO A N 1
ATOM 683 C CA . PRO A 1 88 ? 15.617 -6.453 6.566 1 93.31 88 PRO A CA 1
ATOM 684 C C . PRO A 1 88 ? 14.281 -6.594 5.836 1 93.31 88 PRO A C 1
ATOM 686 O O . PRO A 1 88 ? 14.211 -6.387 4.625 1 93.31 88 PRO A O 1
ATOM 689 N N . PRO A 1 89 ? 13.25 -6.969 6.547 1 96.19 89 PRO A N 1
ATOM 690 C CA . PRO A 1 89 ? 11.938 -7.098 5.91 1 96.19 89 PRO A CA 1
ATOM 691 C C . PRO A 1 89 ? 11.508 -5.824 5.18 1 96.19 89 PRO A C 1
ATOM 693 O O . PRO A 1 89 ? 11.742 -4.719 5.676 1 96.19 89 PRO A O 1
ATOM 696 N N . ILE A 1 90 ? 10.977 -6.02 4.012 1 95.44 90 ILE A N 1
ATOM 697 C CA . ILE A 1 90 ? 10.547 -4.906 3.17 1 95.44 90 ILE A CA 1
ATOM 698 C C . ILE A 1 90 ? 9.023 -4.781 3.209 1 95.44 90 ILE A C 1
ATOM 700 O O . ILE A 1 90 ? 8.312 -5.617 2.645 1 95.44 90 ILE A O 1
ATOM 704 N N . PRO A 1 91 ? 8.516 -3.771 3.871 1 97.62 91 PRO A N 1
ATOM 705 C CA . PRO A 1 91 ? 7.066 -3.568 3.826 1 97.62 91 PRO A CA 1
ATOM 706 C C . PRO A 1 91 ? 6.539 -3.41 2.402 1 97.62 91 PRO A C 1
ATOM 708 O O . PRO A 1 91 ? 7.129 -2.686 1.598 1 97.62 91 PRO A O 1
ATOM 711 N N . THR A 1 92 ? 5.441 -4.133 2.082 1 97.69 92 THR A N 1
ATOM 712 C CA . THR A 1 92 ? 4.906 -4.227 0.729 1 97.69 92 THR A CA 1
ATOM 713 C C . THR A 1 92 ? 3.379 -4.211 0.75 1 97.69 92 THR A C 1
ATOM 715 O O . THR A 1 92 ? 2.76 -4.742 1.675 1 97.69 92 THR A O 1
ATOM 718 N N . VAL A 1 93 ? 2.775 -3.588 -0.183 1 98.62 93 VAL A N 1
ATOM 719 C CA . VAL A 1 93 ? 1.324 -3.668 -0.323 1 98.62 93 VAL A CA 1
ATOM 720 C C . VAL A 1 93 ? 0.968 -4.242 -1.691 1 98.62 93 VAL A C 1
ATOM 722 O O . VAL A 1 93 ? 1.562 -3.867 -2.703 1 98.62 93 VAL A O 1
ATOM 725 N N . ASN A 1 94 ? 0.093 -5.176 -1.685 1 98.56 94 ASN A N 1
ATOM 726 C CA . ASN A 1 94 ? -0.52 -5.762 -2.871 1 98.56 94 ASN A CA 1
ATOM 727 C C . ASN A 1 94 ? -1.997 -5.395 -2.98 1 98.56 94 ASN A C 1
ATOM 729 O O . ASN A 1 94 ? -2.783 -5.688 -2.076 1 98.56 94 ASN A O 1
ATOM 733 N N . TRP A 1 95 ? -2.396 -4.676 -4.008 1 98.88 95 TRP A N 1
ATOM 734 C CA . TRP A 1 95 ? -3.793 -4.395 -4.328 1 98.88 95 TRP A CA 1
ATOM 735 C C . TRP A 1 95 ? -4.316 -5.363 -5.383 1 98.88 95 TRP A C 1
ATOM 737 O O . TRP A 1 95 ? -3.834 -5.371 -6.52 1 98.88 95 TRP A O 1
ATOM 747 N N . SER A 1 96 ? -5.301 -6.16 -5.039 1 98.88 96 SER A N 1
ATOM 748 C CA . SER A 1 96 ? -5.973 -7.07 -5.953 1 98.88 96 SER A CA 1
ATOM 749 C C . SER A 1 96 ? -7.391 -6.598 -6.266 1 98.88 96 SER A C 1
ATOM 751 O O . SER A 1 96 ? -8.172 -6.32 -5.352 1 98.88 96 SER A O 1
ATOM 753 N N . HIS A 1 97 ? -7.707 -6.473 -7.52 1 98.88 97 HIS A N 1
ATOM 754 C CA . HIS A 1 97 ? -9.07 -6.234 -7.98 1 98.88 97 HIS A CA 1
ATOM 755 C C . HIS A 1 97 ? -9.703 -7.512 -8.523 1 98.88 97 HIS A C 1
ATOM 757 O O . HIS A 1 97 ? -9.117 -8.18 -9.383 1 98.88 97 HIS A O 1
ATOM 763 N N . VAL A 1 98 ? -10.891 -7.84 -8.008 1 98.81 98 VAL A N 1
ATOM 764 C CA . VAL A 1 98 ? -11.492 -9.141 -8.297 1 98.81 98 VAL A CA 1
ATOM 765 C C . VAL A 1 98 ? -12.82 -8.938 -9.031 1 98.81 98 VAL A C 1
ATOM 767 O O . VAL A 1 98 ? -13.672 -8.172 -8.578 1 98.81 98 VAL A O 1
ATOM 770 N N . GLU A 1 99 ? -12.945 -9.523 -10.125 1 98.19 99 GLU A N 1
ATOM 771 C CA . GLU A 1 99 ? -14.195 -9.625 -10.883 1 98.19 99 GLU A CA 1
ATOM 772 C C . GLU A 1 99 ? -14.547 -11.078 -11.164 1 98.19 99 GLU A C 1
ATOM 774 O O . GLU A 1 99 ? -13.695 -11.867 -11.586 1 98.19 99 GLU A O 1
ATOM 779 N N . ASP A 1 100 ? -15.812 -11.414 -10.844 1 96 100 ASP A N 1
ATOM 780 C CA . ASP A 1 100 ? -16.328 -12.758 -11.102 1 96 100 ASP A CA 1
ATOM 781 C C . ASP A 1 100 ? -15.445 -13.82 -10.438 1 96 100 ASP A C 1
ATOM 783 O O . ASP A 1 100 ? -15.117 -14.836 -11.055 1 96 100 ASP A O 1
ATOM 787 N N . GLY A 1 101 ? -14.938 -13.414 -9.344 1 97.38 101 GLY A N 1
ATOM 788 C CA . GLY A 1 101 ? -14.227 -14.367 -8.508 1 97.38 101 GLY A CA 1
ATOM 789 C C . GLY A 1 101 ? -12.758 -14.492 -8.859 1 97.38 101 GLY A C 1
ATOM 790 O O . GLY A 1 101 ? -12.016 -15.219 -8.195 1 97.38 101 GLY A O 1
ATOM 791 N N . LEU A 1 102 ? -12.305 -13.766 -9.859 1 98.81 102 LEU A N 1
ATOM 792 C CA . LEU A 1 102 ? -10.922 -13.859 -10.312 1 98.81 102 LEU A CA 1
ATOM 793 C C . LEU A 1 102 ? -10.219 -12.508 -10.203 1 98.81 102 LEU A C 1
ATOM 795 O O . LEU A 1 102 ? -10.836 -11.461 -10.438 1 98.81 102 LEU A O 1
ATOM 799 N N . ILE A 1 103 ? -8.945 -12.547 -9.875 1 98.88 103 ILE A N 1
ATOM 800 C CA . ILE A 1 103 ? -8.141 -11.328 -9.812 1 98.88 103 ILE A CA 1
ATOM 801 C C . ILE A 1 103 ? -7.832 -10.844 -11.227 1 98.88 103 ILE A C 1
ATOM 803 O O . ILE A 1 103 ? -7.211 -11.57 -12.016 1 98.88 103 ILE A O 1
ATOM 807 N N . THR A 1 104 ? -8.273 -9.648 -11.492 1 98.81 104 THR A N 1
ATOM 808 C CA . THR A 1 104 ? -8.086 -9.109 -12.836 1 98.81 104 THR A CA 1
ATOM 809 C C . THR A 1 104 ? -6.914 -8.133 -12.867 1 98.81 104 THR A C 1
ATOM 811 O O . THR A 1 104 ? -6.324 -7.891 -13.922 1 98.81 104 THR A O 1
ATOM 814 N N . THR A 1 105 ? -6.617 -7.512 -11.766 1 98.62 105 THR A N 1
ATOM 815 C CA . THR A 1 105 ? -5.496 -6.582 -11.68 1 98.62 105 THR A CA 1
ATOM 816 C C . THR A 1 105 ? -4.77 -6.73 -10.352 1 98.62 105 THR A C 1
ATOM 818 O O . THR A 1 105 ? -5.402 -6.945 -9.312 1 98.62 105 THR A O 1
ATOM 821 N N . ILE A 1 106 ? -3.463 -6.625 -10.391 1 98.56 106 ILE A N 1
ATOM 822 C CA . ILE A 1 106 ? -2.582 -6.621 -9.234 1 98.56 106 ILE A CA 1
ATOM 823 C C . ILE A 1 106 ? -1.633 -5.43 -9.305 1 98.56 106 ILE A C 1
ATOM 825 O O . ILE A 1 106 ? -0.979 -5.211 -10.328 1 98.56 106 ILE A O 1
ATOM 829 N N . ARG A 1 107 ? -1.641 -4.641 -8.336 1 98.38 107 ARG A N 1
ATOM 830 C CA . ARG A 1 107 ? -0.673 -3.557 -8.188 1 98.38 107 ARG A CA 1
ATOM 831 C C . ARG A 1 107 ? 0.131 -3.719 -6.902 1 98.38 107 ARG A C 1
ATOM 833 O O . ARG A 1 107 ? -0.425 -4.051 -5.852 1 98.38 107 ARG A O 1
ATOM 840 N N . VAL A 1 108 ? 1.4 -3.533 -7.016 1 97.88 108 VAL A N 1
ATOM 841 C CA . VAL A 1 108 ? 2.277 -3.746 -5.867 1 97.88 108 VAL A CA 1
ATOM 842 C C . VAL A 1 108 ? 3.158 -2.518 -5.656 1 97.88 108 VAL A C 1
ATOM 844 O O . VAL A 1 108 ? 3.701 -1.961 -6.613 1 97.88 108 VAL A O 1
ATOM 847 N N . ILE A 1 109 ? 3.301 -2.113 -4.426 1 97.94 109 ILE A N 1
ATOM 848 C CA . ILE A 1 109 ? 4.188 -1.015 -4.059 1 97.94 109 ILE A CA 1
ATOM 849 C C . ILE A 1 109 ? 5.121 -1.46 -2.934 1 97.94 109 ILE A C 1
ATOM 851 O O . ILE A 1 109 ? 4.684 -2.1 -1.974 1 97.94 109 ILE A O 1
ATOM 855 N N . PHE A 1 110 ? 6.32 -1.141 -3.023 1 96.94 110 PHE A N 1
ATOM 856 C CA . PHE A 1 110 ? 7.336 -1.271 -1.985 1 96.94 110 PHE A CA 1
ATOM 857 C C . PHE A 1 110 ? 8.547 -0.396 -2.299 1 96.94 110 PHE A C 1
ATOM 859 O O . PHE A 1 110 ? 8.68 0.116 -3.412 1 96.94 110 PHE A O 1
ATOM 866 N N . ASP A 1 111 ? 9.352 -0.14 -1.323 1 96.19 111 ASP A N 1
ATOM 867 C CA . ASP A 1 111 ? 10.656 0.492 -1.505 1 96.19 111 ASP A CA 1
ATOM 868 C C . ASP A 1 111 ? 11.703 -0.527 -1.941 1 96.19 111 ASP A C 1
ATOM 870 O O . ASP A 1 111 ? 12.117 -1.379 -1.151 1 96.19 111 ASP A O 1
ATOM 874 N N . PRO A 1 112 ? 12.172 -0.406 -3.209 1 93.19 112 PRO A N 1
ATOM 875 C CA . PRO A 1 112 ? 13.086 -1.442 -3.703 1 93.19 112 PRO A CA 1
ATOM 876 C C . PRO A 1 112 ? 14.539 -1.173 -3.334 1 93.19 112 PRO A C 1
ATOM 878 O O . PRO A 1 112 ? 15.414 -2.012 -3.582 1 93.19 112 PRO A O 1
ATOM 881 N N . ARG A 1 113 ? 14.977 -0.133 -2.729 1 93.69 113 ARG A N 1
ATOM 882 C CA . ARG A 1 113 ? 16.359 0.292 -2.508 1 93.69 113 ARG A CA 1
ATOM 883 C C . ARG A 1 113 ? 17.125 -0.753 -1.712 1 93.69 113 ARG A C 1
ATOM 885 O O . ARG A 1 113 ? 18.281 -1.073 -2.043 1 93.69 113 ARG A O 1
ATOM 892 N N . PRO A 1 114 ? 16.469 -1.403 -0.728 1 90.81 114 PRO A N 1
ATOM 893 C CA . PRO A 1 114 ? 17.219 -2.395 0.051 1 90.81 114 PRO A CA 1
ATOM 894 C C . PRO A 1 114 ? 17.625 -3.615 -0.776 1 90.81 114 PRO A C 1
ATOM 896 O O . PRO A 1 114 ? 18.5 -4.383 -0.367 1 90.81 114 PRO A O 1
ATOM 899 N N . LEU A 1 115 ? 16.922 -3.842 -1.89 1 87 115 LEU A N 1
ATOM 900 C CA . LEU A 1 115 ? 17.219 -5.008 -2.717 1 87 115 LEU A CA 1
ATOM 901 C C . LEU A 1 115 ? 18.516 -4.812 -3.496 1 87 115 LEU A C 1
ATOM 903 O O . LEU A 1 115 ? 19.094 -5.777 -3.996 1 87 115 LEU A O 1
ATOM 907 N N . PHE A 1 116 ? 18.875 -3.561 -3.658 1 81.56 116 PHE A N 1
ATOM 908 C CA . PHE A 1 116 ? 20.047 -3.25 -4.484 1 81.56 116 PHE A CA 1
ATOM 909 C C . PHE A 1 116 ? 21.203 -2.771 -3.621 1 81.56 116 PHE A C 1
ATOM 911 O O . PHE A 1 116 ? 22.297 -2.488 -4.137 1 81.56 116 PHE A O 1
ATOM 918 N N . ALA A 1 117 ? 21.109 -2.617 -2.316 1 70.81 117 ALA A N 1
ATOM 919 C CA . ALA A 1 117 ? 22.156 -2.164 -1.415 1 70.81 117 ALA A CA 1
ATOM 920 C C . ALA A 1 117 ? 23.188 -3.266 -1.181 1 70.81 117 ALA A C 1
ATOM 92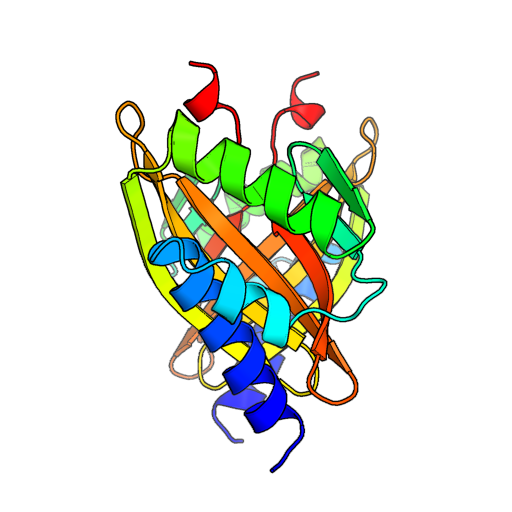2 O O . ALA A 1 117 ? 22.859 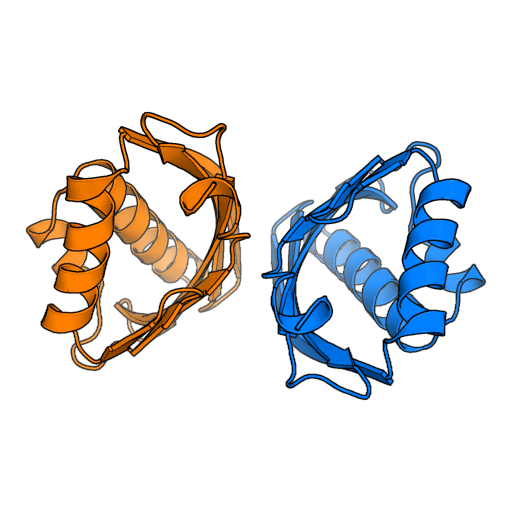-4.453 -1.243 1 70.81 117 ALA A O 1
ATOM 923 N N . MET B 1 1 ? -22.562 4.906 14.375 1 73.75 1 MET B N 1
ATOM 924 C CA . MET B 1 1 ? -21.766 4.75 13.164 1 73.75 1 MET B CA 1
ATOM 925 C C . MET B 1 1 ? -20.828 3.541 13.273 1 73.75 1 MET B C 1
ATOM 927 O O . MET B 1 1 ? -20.203 3.328 14.312 1 73.75 1 MET B O 1
ATOM 931 N N . ASP B 1 2 ? -20.984 2.559 12.422 1 92.5 2 ASP B N 1
ATOM 932 C CA . ASP B 1 2 ? -20.172 1.358 12.5 1 92.5 2 ASP B CA 1
ATOM 933 C C . ASP B 1 2 ? -18.688 1.699 12.352 1 92.5 2 ASP B C 1
ATOM 935 O O . ASP B 1 2 ? -18.344 2.787 11.891 1 92.5 2 ASP B O 1
ATOM 939 N N . GLN B 1 3 ? -17.875 1.032 13.078 1 97.25 3 GLN B N 1
ATOM 940 C CA . GLN B 1 3 ? -16.438 1.241 13.094 1 97.25 3 GLN B CA 1
ATOM 941 C C . GLN B 1 3 ? -15.906 1.521 11.695 1 97.25 3 GLN B C 1
ATOM 943 O O . GLN B 1 3 ? -15.016 2.359 11.516 1 97.25 3 GLN B O 1
ATOM 948 N N . THR B 1 4 ? -16.375 0.854 10.703 1 97.81 4 THR B N 1
ATOM 949 C CA . THR B 1 4 ? -15.93 1.037 9.32 1 97.81 4 THR B CA 1
ATOM 950 C C . THR B 1 4 ? -16.25 2.445 8.836 1 97.81 4 THR B C 1
ATOM 952 O O . THR B 1 4 ? -15.43 3.088 8.18 1 97.81 4 THR B O 1
ATOM 955 N N . ASP B 1 5 ? -17.438 2.92 9.141 1 97.88 5 ASP B N 1
ATOM 956 C CA . ASP B 1 5 ? -17.844 4.266 8.742 1 97.88 5 ASP B CA 1
ATOM 957 C C . ASP B 1 5 ? -16.969 5.324 9.414 1 97.88 5 ASP B C 1
ATOM 959 O O . ASP B 1 5 ? -16.578 6.309 8.781 1 97.88 5 ASP B O 1
ATOM 963 N N . THR B 1 6 ? -16.75 5.137 10.68 1 98.19 6 THR B N 1
ATOM 964 C CA . THR B 1 6 ? -15.898 6.051 11.438 1 98.19 6 THR B CA 1
ATOM 965 C C . THR B 1 6 ? -14.484 6.078 10.867 1 98.19 6 THR B C 1
ATOM 967 O O . THR B 1 6 ? -13.898 7.148 10.695 1 98.19 6 THR B O 1
ATOM 970 N N . THR B 1 7 ? -13.945 4.879 10.547 1 98.69 7 THR B N 1
ATOM 971 C CA . THR B 1 7 ? -12.625 4.766 9.953 1 98.69 7 THR B CA 1
ATOM 972 C C . THR B 1 7 ? -12.578 5.457 8.594 1 98.69 7 THR B C 1
ATOM 974 O O . THR B 1 7 ? -11.641 6.195 8.297 1 98.69 7 THR B O 1
ATOM 977 N N . ARG B 1 8 ? -13.617 5.246 7.82 1 98.56 8 ARG B N 1
ATOM 978 C CA . ARG B 1 8 ? -13.695 5.879 6.508 1 98.56 8 ARG B CA 1
ATOM 979 C C . ARG B 1 8 ? -13.688 7.398 6.629 1 98.56 8 ARG B C 1
ATOM 981 O O . ARG B 1 8 ? -12.984 8.078 5.883 1 98.56 8 ARG B O 1
ATOM 988 N N . ALA B 1 9 ? -14.438 7.914 7.535 1 98.5 9 ALA B N 1
ATOM 989 C CA . ALA B 1 9 ? -14.531 9.359 7.727 1 98.5 9 ALA B CA 1
ATOM 990 C C . ALA B 1 9 ? -13.18 9.945 8.133 1 98.5 9 ALA B C 1
ATOM 992 O O . ALA B 1 9 ? -12.758 10.977 7.605 1 98.5 9 ALA B O 1
ATOM 993 N N . ALA B 1 10 ? -12.5 9.281 9.078 1 98.75 10 ALA B N 1
ATOM 994 C CA . ALA B 1 10 ? -11.203 9.766 9.547 1 98.75 10 ALA B CA 1
ATOM 995 C C . ALA B 1 10 ? -10.164 9.734 8.43 1 98.75 10 ALA B C 1
ATOM 997 O O . ALA B 1 10 ? -9.461 10.719 8.203 1 98.75 10 ALA B O 1
ATOM 998 N N . ALA B 1 11 ? -10.102 8.641 7.707 1 98.69 11 ALA B N 1
ATOM 999 C CA . ALA B 1 11 ? -9.133 8.492 6.625 1 98.69 11 ALA B CA 1
ATOM 1000 C C . ALA B 1 11 ? -9.406 9.484 5.5 1 98.69 11 ALA B C 1
ATOM 1002 O O . ALA B 1 11 ? -8.477 10.023 4.902 1 98.69 11 ALA B O 1
ATOM 1003 N N . THR B 1 12 ? -10.688 9.68 5.195 1 98.69 12 THR B N 1
ATOM 1004 C CA . THR B 1 12 ? -11.078 10.641 4.172 1 98.69 12 THR B CA 1
ATOM 1005 C C . THR B 1 12 ? -10.664 12.055 4.574 1 98.69 12 THR B C 1
ATOM 1007 O O . THR B 1 12 ? -10.094 12.789 3.77 1 98.69 12 THR B O 1
ATOM 1010 N N . THR B 1 13 ? -10.938 12.375 5.789 1 98.69 13 THR B N 1
ATOM 1011 C CA . THR B 1 13 ? -10.578 13.695 6.289 1 98.69 13 THR B CA 1
ATOM 1012 C C . THR B 1 13 ? -9.062 13.883 6.254 1 98.69 13 THR B C 1
ATOM 1014 O O . THR B 1 13 ? -8.57 14.938 5.832 1 98.69 13 THR B O 1
ATOM 1017 N N . TYR B 1 14 ? -8.312 12.875 6.691 1 98.5 14 TYR B N 1
ATOM 1018 C CA . TYR B 1 14 ? -6.859 12.922 6.668 1 98.5 14 TYR B CA 1
ATOM 1019 C C . TYR B 1 14 ? -6.344 13.211 5.266 1 98.5 14 TYR B C 1
ATOM 1021 O O . TYR B 1 14 ? -5.57 14.148 5.062 1 98.5 14 TYR B O 1
ATOM 1029 N N . PHE B 1 15 ? -6.816 12.5 4.309 1 98.19 15 PHE B N 1
ATOM 1030 C CA . PHE B 1 15 ? -6.371 12.594 2.924 1 98.19 15 PHE B CA 1
ATOM 1031 C C . PHE B 1 15 ? -6.723 13.953 2.328 1 98.19 15 PHE B C 1
ATOM 1033 O O . PHE B 1 15 ? -5.867 14.625 1.752 1 98.19 15 PHE B O 1
ATOM 1040 N N . ASP B 1 16 ? -7.977 14.352 2.508 1 97.88 16 ASP B N 1
ATOM 1041 C CA . ASP B 1 16 ? -8.445 15.617 1.95 1 97.88 16 ASP B CA 1
ATOM 1042 C C . ASP B 1 16 ? -7.719 16.797 2.58 1 97.88 16 ASP B C 1
ATOM 1044 O O . ASP B 1 16 ? -7.395 17.766 1.895 1 97.88 16 ASP B O 1
ATOM 1048 N N . SER B 1 17 ? -7.5 16.719 3.893 1 97.44 17 SER B N 1
ATOM 1049 C CA . SER B 1 17 ? -6.816 17.797 4.598 1 97.44 17 SER B CA 1
ATOM 1050 C C . SER B 1 17 ? -5.367 17.922 4.145 1 97.44 17 SER B C 1
ATOM 1052 O O . SER B 1 17 ? -4.863 19.031 3.963 1 97.44 17 SER B O 1
ATOM 1054 N N . TRP B 1 18 ? -4.684 16.766 4.004 1 95.81 18 TRP B N 1
ATOM 1055 C CA . TRP B 1 18 ? -3.316 16.75 3.494 1 95.81 18 TRP B CA 1
ATOM 1056 C C . TRP B 1 18 ? -3.258 17.328 2.082 1 95.81 18 TRP B C 1
ATOM 1058 O O . TRP B 1 18 ? -2.434 18.203 1.793 1 95.81 18 TRP B O 1
ATOM 1068 N N . ARG B 1 19 ? -4.168 16.906 1.199 1 95.12 19 ARG B N 1
ATOM 1069 C CA . ARG B 1 19 ? -4.227 17.344 -0.189 1 95.12 19 ARG B CA 1
ATOM 1070 C C . ARG B 1 19 ? -4.422 18.859 -0.269 1 95.12 19 ARG B C 1
ATOM 1072 O O . ARG B 1 19 ? -3.797 19.531 -1.093 1 95.12 19 ARG B O 1
ATOM 1079 N N . ASN B 1 20 ? -5.27 19.359 0.598 1 95.19 20 ASN B N 1
ATOM 1080 C CA . ASN B 1 20 ? -5.641 20.781 0.569 1 95.19 20 ASN B CA 1
ATOM 1081 C C . ASN B 1 20 ? -4.762 21.609 1.499 1 95.19 20 ASN B C 1
ATOM 1083 O O . ASN B 1 20 ? -4.992 22.797 1.675 1 95.19 20 ASN B O 1
ATOM 1087 N N . ARG B 1 21 ? -3.879 21 2.168 1 94.19 21 ARG B N 1
ATOM 1088 C CA . ARG B 1 21 ? -2.967 21.656 3.109 1 94.19 21 ARG B CA 1
ATOM 1089 C C . ARG B 1 21 ? -3.736 22.328 4.234 1 94.19 21 ARG B C 1
ATOM 1091 O O . ARG B 1 21 ? -3.418 23.469 4.609 1 94.19 21 ARG B O 1
ATOM 1098 N N . ASP B 1 22 ? -4.809 21.703 4.586 1 96.06 22 ASP B N 1
ATOM 1099 C CA . ASP B 1 22 ? -5.598 22.141 5.734 1 96.06 22 ASP B CA 1
ATOM 1100 C C . ASP B 1 22 ? -5.137 21.438 7.012 1 96.06 22 ASP B C 1
ATOM 1102 O O . ASP B 1 22 ? -5.773 20.484 7.469 1 96.06 22 ASP B O 1
ATOM 1106 N N . TRP B 1 23 ? -4.129 21.922 7.656 1 96.19 23 TRP B N 1
ATOM 1107 C CA . TRP B 1 23 ? -3.453 21.266 8.766 1 96.19 23 TRP B CA 1
ATOM 1108 C C . TRP B 1 23 ? -4.312 21.281 10.023 1 96.19 23 TRP B C 1
ATOM 1110 O O . TRP B 1 23 ? -4.273 20.359 10.828 1 96.19 23 TRP B O 1
ATOM 1120 N N . ASN B 1 24 ? -5.07 22.359 10.188 1 97.12 24 ASN B N 1
ATOM 1121 C CA . ASN B 1 24 ? -5.977 22.391 11.328 1 97.12 24 ASN B CA 1
ATOM 1122 C C . ASN B 1 24 ? -7 21.266 11.266 1 97.12 24 ASN B C 1
ATOM 1124 O O . ASN B 1 24 ? -7.266 20.609 12.273 1 97.12 24 ASN B O 1
ATOM 1128 N N . ARG B 1 25 ? -7.586 21.125 10.133 1 97.75 25 ARG B N 1
ATOM 1129 C CA . ARG B 1 25 ? -8.539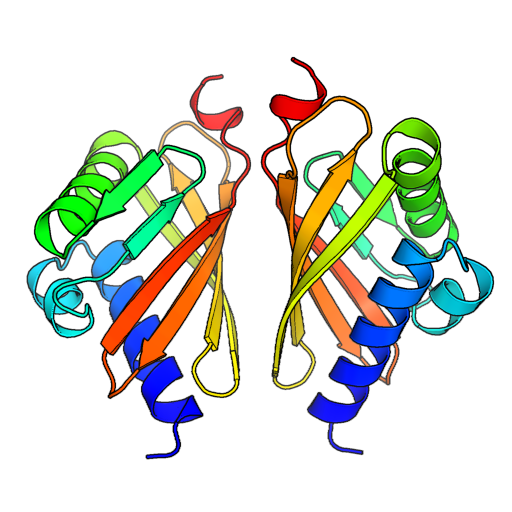 20.031 9.93 1 97.75 25 ARG B CA 1
ATOM 1130 C C . ARG B 1 25 ? -7.863 18.672 10.078 1 97.75 25 ARG B C 1
ATOM 1132 O O . ARG B 1 25 ? -8.438 17.75 10.656 1 97.75 25 ARG B O 1
ATOM 1139 N N . LEU B 1 26 ? -6.668 18.5 9.609 1 97.88 26 LEU B N 1
ATOM 1140 C CA . LEU B 1 26 ? -5.914 17.266 9.719 1 97.88 26 LEU B CA 1
ATOM 1141 C C . LEU B 1 26 ? -5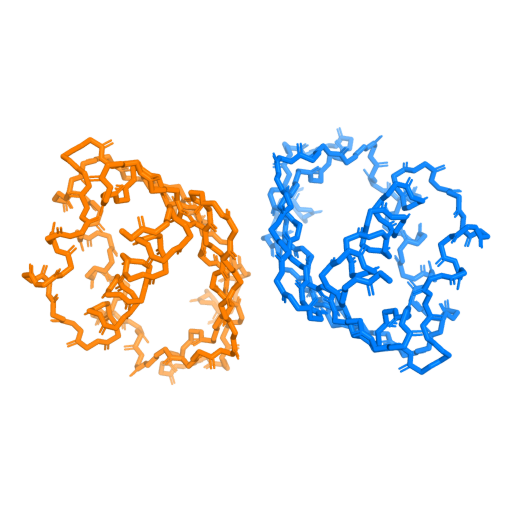.707 16.875 11.18 1 97.88 26 LEU B C 1
ATOM 1143 O O . LEU B 1 26 ? -5.887 15.711 11.555 1 97.88 26 LEU B O 1
ATOM 1147 N N . ARG B 1 27 ? -5.414 17.828 11.977 1 98.06 27 ARG B N 1
ATOM 1148 C CA . ARG B 1 27 ? -5.145 17.609 13.398 1 98.06 27 ARG B CA 1
ATOM 1149 C C . ARG B 1 27 ? -6.34 16.969 14.094 1 98.06 27 ARG B C 1
ATOM 1151 O O . ARG B 1 27 ? -6.176 16.188 15.031 1 98.06 27 ARG B O 1
ATOM 1158 N N . THR B 1 28 ? -7.488 17.219 13.648 1 98 28 THR B N 1
ATOM 1159 C CA . THR B 1 28 ? -8.711 16.828 14.336 1 98 28 THR B CA 1
ATOM 1160 C C . THR B 1 28 ? -8.914 15.312 14.242 1 98 28 THR B C 1
ATOM 1162 O O . THR B 1 28 ? -9.703 14.742 15 1 98 28 THR B O 1
ATOM 1165 N N . VAL B 1 29 ? -8.227 14.68 13.344 1 98.62 29 VAL B N 1
ATOM 1166 C CA . VAL B 1 29 ? -8.484 13.258 13.164 1 98.62 29 VAL B CA 1
ATOM 1167 C C . VAL B 1 29 ? -7.27 12.453 13.633 1 98.62 29 VAL B C 1
ATOM 1169 O O . VAL B 1 29 ? -7.242 11.227 13.516 1 98.62 29 VAL B O 1
ATOM 1172 N N . LEU B 1 30 ? -6.297 13.102 14.195 1 98.75 30 LEU B N 1
ATOM 1173 C CA . LEU B 1 30 ? -5.102 12.422 14.68 1 98.75 30 LEU B CA 1
ATOM 1174 C C . LEU B 1 30 ? -5.168 12.219 16.188 1 98.75 30 LEU B C 1
ATOM 1176 O O . LEU B 1 30 ? -5.543 13.141 16.922 1 98.75 30 LEU B O 1
ATOM 1180 N N . ALA B 1 31 ? -4.859 11.031 16.656 1 98.75 31 ALA B N 1
ATOM 1181 C CA . ALA B 1 31 ? -4.695 10.789 18.078 1 98.75 31 ALA B CA 1
ATOM 1182 C C . ALA B 1 31 ? -3.473 11.523 18.625 1 98.75 31 ALA B C 1
ATOM 1184 O O . ALA B 1 31 ? -2.477 11.688 17.922 1 98.75 31 ALA B O 1
ATOM 1185 N N . PRO B 1 32 ? -3.453 11.914 19.875 1 97.88 32 PRO B N 1
ATOM 1186 C CA . PRO B 1 32 ? -2.32 12.648 20.438 1 97.88 32 PRO B CA 1
ATOM 1187 C C . PRO B 1 32 ? -1.004 11.883 20.328 1 97.88 32 PRO B C 1
ATOM 1189 O O . PRO B 1 32 ? 0.059 12.492 20.188 1 97.88 32 PRO B O 1
ATOM 1192 N N . ASP B 1 33 ? -1.063 10.57 20.359 1 97.56 33 ASP B N 1
ATOM 1193 C CA . ASP B 1 33 ? 0.138 9.75 20.312 1 97.56 33 ASP B CA 1
ATOM 1194 C C . ASP B 1 33 ? 0.253 9.031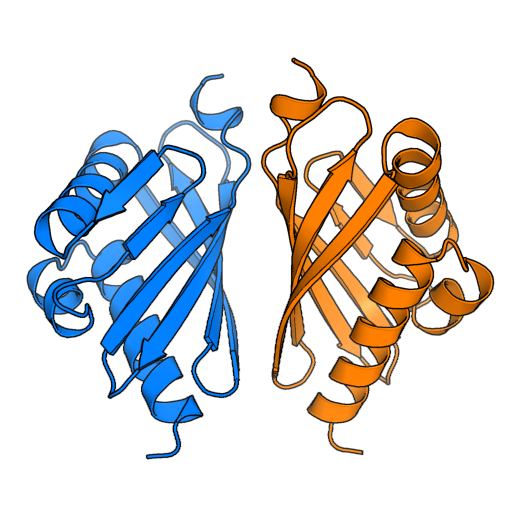 18.969 1 97.56 33 ASP B C 1
ATOM 1196 O O . ASP B 1 33 ? 0.78 7.914 18.891 1 97.56 33 ASP B O 1
ATOM 1200 N N . VAL B 1 34 ? -0.299 9.617 17.953 1 98.62 34 VAL B N 1
ATOM 1201 C CA . VAL B 1 34 ? -0.262 9.023 16.625 1 98.62 34 VAL B CA 1
ATOM 1202 C C . VAL B 1 34 ? 1.177 8.672 16.25 1 98.62 34 VAL B C 1
ATOM 1204 O O . VAL B 1 34 ? 2.102 9.43 16.547 1 98.62 34 VAL B O 1
ATOM 1207 N N . GLU B 1 35 ? 1.312 7.531 15.75 1 98.5 35 GLU B N 1
ATOM 1208 C CA . GLU B 1 35 ? 2.588 7.062 15.219 1 98.5 35 GLU B CA 1
ATOM 1209 C C . GLU B 1 35 ? 2.58 7.047 13.695 1 98.5 35 GLU B C 1
ATOM 1211 O O . GLU B 1 35 ? 1.639 6.539 13.078 1 98.5 35 GLU B O 1
ATOM 1216 N N . PHE B 1 36 ? 3.615 7.602 13.133 1 97.56 36 PHE B N 1
ATOM 1217 C CA . PHE B 1 36 ? 3.797 7.617 11.688 1 97.56 36 PHE B CA 1
ATOM 1218 C C . PHE B 1 36 ? 5.078 6.891 11.297 1 97.56 36 PHE B C 1
ATOM 1220 O O . PHE B 1 36 ? 6.152 7.188 11.82 1 97.56 36 PHE B O 1
ATOM 1227 N N . VAL B 1 37 ? 4.961 5.91 10.414 1 96.62 37 VAL B N 1
ATOM 1228 C CA . VAL B 1 37 ? 6.098 5.207 9.828 1 96.62 37 VAL B CA 1
ATOM 1229 C C . VAL B 1 37 ? 6.023 5.281 8.305 1 96.62 37 VAL B C 1
ATOM 1231 O O . VAL B 1 37 ? 5.113 4.719 7.691 1 96.62 37 VAL B O 1
ATOM 1234 N N . GLY B 1 38 ? 6.969 5.961 7.727 1 93.69 38 GLY B N 1
ATOM 1235 C CA . GLY B 1 38 ? 7.039 6.09 6.277 1 93.69 38 GLY B CA 1
ATOM 1236 C C . GLY B 1 38 ? 8.383 5.684 5.711 1 93.69 38 GLY B C 1
ATOM 1237 O O . GLY B 1 38 ? 9.32 5.387 6.461 1 93.69 38 GLY B O 1
ATOM 1238 N N . VAL B 1 39 ? 8.43 5.668 4.328 1 90.94 39 VAL 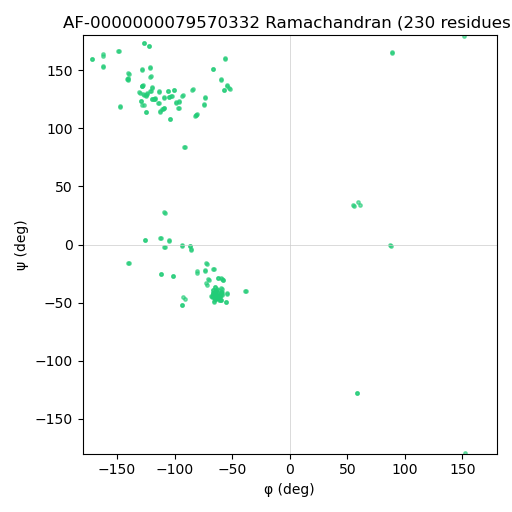B N 1
ATOM 1239 C CA . VAL B 1 39 ? 9.633 5.289 3.598 1 90.94 39 VAL B CA 1
ATOM 1240 C C . VAL B 1 39 ? 10.766 6.266 3.916 1 90.94 39 VAL B C 1
ATOM 1242 O O . VAL B 1 39 ? 11.93 5.871 3.986 1 90.94 39 VAL B O 1
ATOM 1245 N N . MET B 1 40 ? 10.305 7.465 4.215 1 86.38 40 MET B N 1
ATOM 1246 C CA . MET B 1 40 ? 11.32 8.492 4.383 1 86.38 40 MET B CA 1
ATOM 1247 C C . MET B 1 40 ? 11.531 8.82 5.855 1 86.38 40 MET B C 1
ATOM 1249 O O . MET B 1 40 ? 12.258 9.758 6.191 1 86.38 40 MET B O 1
ATOM 1253 N N . GLY B 1 41 ? 10.898 8.18 6.738 1 89.94 41 GLY B N 1
ATOM 1254 C CA . GLY B 1 41 ? 11.141 8.43 8.148 1 89.94 41 GLY B CA 1
ATOM 1255 C C . GLY B 1 41 ? 9.938 8.148 9.023 1 89.94 41 GLY B C 1
ATOM 1256 O O . GLY B 1 41 ? 8.898 7.688 8.531 1 89.94 41 GLY B O 1
ATOM 1257 N N . THR B 1 42 ? 10.172 8.398 10.367 1 95.88 42 THR B N 1
ATOM 1258 C CA . THR B 1 42 ? 9.133 8.172 11.375 1 95.88 42 THR B CA 1
ATOM 1259 C C . THR B 1 42 ? 8.828 9.461 12.133 1 95.88 42 THR B C 1
ATOM 1261 O O . THR B 1 42 ? 9.633 10.391 12.125 1 95.88 42 THR B O 1
ATOM 1264 N N . ALA B 1 43 ? 7.641 9.539 12.602 1 96.19 43 ALA B N 1
ATOM 1265 C CA . ALA B 1 43 ? 7.199 10.648 13.445 1 96.19 43 ALA B CA 1
ATOM 1266 C C . ALA B 1 43 ? 6.301 10.148 14.578 1 96.19 43 ALA B C 1
ATOM 1268 O O . ALA B 1 43 ? 5.566 9.172 14.414 1 96.19 43 ALA B O 1
ATOM 1269 N N . ASN B 1 44 ? 6.379 10.805 15.68 1 97.75 44 ASN B N 1
ATOM 1270 C CA . ASN B 1 44 ? 5.535 10.516 16.828 1 97.75 44 ASN B CA 1
ATOM 1271 C C . ASN B 1 44 ? 4.816 11.773 17.328 1 97.75 44 ASN B C 1
ATOM 1273 O O . ASN B 1 44 ? 5.453 12.797 17.578 1 97.75 44 ASN B O 1
ATOM 1277 N N . GLY B 1 45 ? 3.555 11.555 17.453 1 98.06 45 GLY B N 1
ATOM 1278 C CA . GLY B 1 45 ? 2.756 12.688 17.891 1 98.06 45 GLY B CA 1
ATOM 1279 C C . GLY B 1 45 ? 2.256 13.547 16.75 1 98.06 45 GLY B C 1
ATOM 1280 O O . GLY B 1 45 ? 2.766 13.461 15.633 1 98.06 45 GLY B O 1
ATOM 1281 N N . ILE B 1 46 ? 1.291 14.367 17.094 1 97.94 46 ILE B N 1
ATOM 1282 C CA . ILE B 1 46 ? 0.572 15.141 16.094 1 97.94 46 ILE B CA 1
ATOM 1283 C C . ILE B 1 46 ? 1.519 16.156 15.445 1 97.94 46 ILE B C 1
ATOM 1285 O O . ILE B 1 46 ? 1.608 16.219 14.219 1 97.94 46 ILE B O 1
ATOM 1289 N N . ASP B 1 47 ? 2.307 16.844 16.219 1 97.31 47 ASP B N 1
ATOM 1290 C CA . ASP B 1 47 ? 3.131 17.938 15.703 1 97.31 47 ASP B CA 1
ATOM 1291 C C . ASP B 1 47 ? 4.211 17.406 14.758 1 97.31 47 ASP B C 1
ATOM 1293 O O . ASP B 1 47 ? 4.422 17.953 13.68 1 97.31 47 ASP B O 1
ATOM 1297 N N . GLU B 1 48 ? 4.844 16.344 15.156 1 96.31 48 GLU B N 1
ATOM 1298 C CA . GLU B 1 48 ? 5.887 15.773 14.312 1 96.31 48 GLU B CA 1
ATOM 1299 C C . GLU B 1 48 ? 5.301 15.203 13.023 1 96.31 48 GLU B C 1
ATOM 1301 O O . GLU B 1 48 ? 5.91 15.312 11.953 1 96.31 48 GLU B O 1
ATOM 1306 N N . CYS B 1 49 ? 4.195 14.555 13.141 1 96.44 49 CYS B N 1
ATOM 1307 C CA . CYS B 1 49 ? 3.527 14 11.969 1 96.44 49 CYS B CA 1
ATOM 1308 C C . CYS B 1 49 ? 3.172 15.102 10.977 1 96.44 49 CYS B C 1
ATOM 1310 O O . CYS B 1 49 ? 3.504 15.008 9.789 1 96.44 49 CYS B O 1
ATOM 1312 N N . ILE B 1 50 ? 2.596 16.141 11.477 1 95.69 50 ILE B N 1
ATOM 1313 C CA . ILE B 1 50 ? 2.176 17.25 10.617 1 95.69 50 ILE B CA 1
ATOM 1314 C C . ILE B 1 50 ? 3.402 17.938 10.023 1 95.69 50 ILE B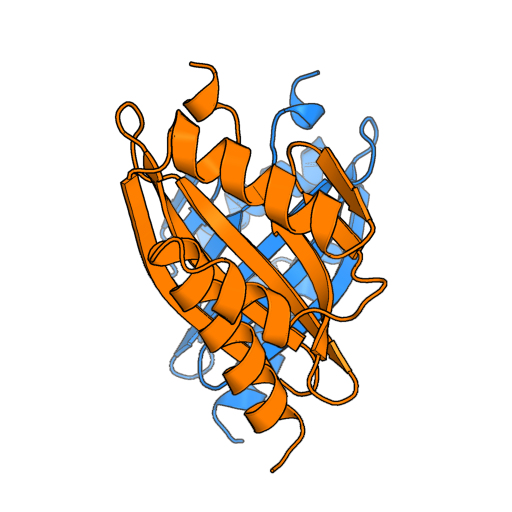 C 1
ATOM 1316 O O . ILE B 1 50 ? 3.41 18.297 8.836 1 95.69 50 ILE B O 1
ATOM 1320 N N . ALA B 1 51 ? 4.484 18.094 10.805 1 93.25 51 ALA B N 1
ATOM 1321 C CA . ALA B 1 51 ? 5.719 18.688 10.312 1 93.25 51 ALA B CA 1
ATOM 1322 C C . ALA B 1 51 ? 6.285 17.891 9.133 1 93.25 51 ALA B C 1
ATOM 1324 O O . ALA B 1 51 ? 6.77 18.469 8.164 1 93.25 51 ALA B O 1
ATOM 1325 N N . GLY B 1 52 ? 6.242 16.609 9.266 1 89.94 52 GLY B N 1
ATOM 1326 C CA . GLY B 1 52 ? 6.691 15.758 8.172 1 89.94 52 GLY B CA 1
ATOM 1327 C C . GLY B 1 52 ? 5.863 15.914 6.914 1 89.94 52 GLY B C 1
ATOM 1328 O O . GLY B 1 52 ? 6.41 16.016 5.816 1 89.94 52 GLY B O 1
ATOM 1329 N N . LEU B 1 53 ? 4.59 15.93 7.059 1 90.69 53 LEU B N 1
ATOM 1330 C CA . LEU B 1 53 ? 3.686 16.094 5.926 1 90.69 53 LEU B CA 1
ATOM 1331 C C . LEU B 1 53 ? 3.861 17.469 5.285 1 90.69 53 LEU B C 1
ATOM 1333 O O . LEU B 1 53 ? 3.803 17.594 4.059 1 90.69 53 LEU B O 1
ATOM 1337 N N . GLN B 1 54 ? 4.105 18.438 6.105 1 89.94 54 GLN B N 1
ATOM 1338 C CA . GLN B 1 54 ? 4.348 19.797 5.621 1 89.94 54 GLN B CA 1
ATOM 1339 C C . GLN B 1 54 ? 5.625 19.859 4.789 1 89.94 54 GLN B C 1
ATOM 1341 O O . GLN B 1 54 ? 5.672 20.547 3.762 1 89.94 54 GLN B O 1
ATOM 1346 N N . GLY B 1 55 ? 6.633 19.25 5.336 1 85.06 55 GLY B N 1
ATOM 1347 C CA . GLY B 1 55 ? 7.871 19.188 4.578 1 85.06 55 GLY B CA 1
ATOM 1348 C C . GLY B 1 55 ? 7.695 18.594 3.191 1 85.06 55 GLY B C 1
ATOM 1349 O O . GLY B 1 55 ? 8.219 19.141 2.213 1 85.06 55 GLY B O 1
ATOM 1350 N N . MET B 1 56 ? 6.934 17.562 3.076 1 81.81 56 MET B N 1
ATOM 1351 C CA . MET B 1 56 ? 6.648 16.922 1.792 1 81.81 56 MET B CA 1
ATOM 1352 C C . MET B 1 56 ? 5.797 17.828 0.913 1 81.81 56 MET B C 1
ATOM 1354 O O . MET B 1 56 ? 6.082 18 -0.276 1 81.81 56 MET B O 1
ATOM 1358 N N . ALA B 1 57 ? 4.816 18.406 1.471 1 78.75 57 ALA B N 1
ATOM 1359 C CA . ALA B 1 57 ? 3.877 19.25 0.731 1 78.75 57 ALA B CA 1
ATOM 1360 C C . ALA B 1 57 ? 4.562 20.5 0.2 1 78.75 57 ALA B C 1
ATOM 1362 O O . ALA B 1 57 ? 4.281 20.953 -0.916 1 78.75 57 ALA B O 1
ATOM 1363 N N . GLU B 1 58 ? 5.355 21.094 0.944 1 79.88 58 GLU B N 1
ATOM 1364 C CA . GLU B 1 58 ? 5.961 22.375 0.601 1 79.88 58 GLU B CA 1
ATOM 1365 C C . GLU B 1 58 ? 7.141 22.188 -0.346 1 79.88 58 GLU B C 1
ATOM 1367 O O . GLU B 1 58 ? 7.496 23.109 -1.09 1 79.88 58 GLU B O 1
ATOM 1372 N N . SER B 1 59 ? 7.648 21.109 -0.324 1 76.12 59 SER B N 1
ATOM 1373 C CA . SER B 1 59 ? 8.859 20.938 -1.12 1 76.12 59 SER B CA 1
ATOM 1374 C C . SER B 1 59 ? 8.539 20.406 -2.514 1 76.12 59 SER B C 1
ATOM 1376 O O . SER B 1 59 ? 8.969 20.984 -3.516 1 76.12 59 SER B O 1
ATOM 1378 N N . ILE B 1 60 ? 7.727 19.453 -2.586 1 77.88 60 ILE B N 1
ATOM 1379 C CA . ILE B 1 60 ? 7.781 18.797 -3.893 1 77.88 60 ILE B CA 1
ATOM 1380 C C . ILE B 1 60 ? 6.367 18.438 -4.34 1 77.88 60 ILE B C 1
ATOM 1382 O O . ILE B 1 60 ? 6.117 18.234 -5.531 1 77.88 60 ILE B O 1
ATOM 1386 N N . MET B 1 61 ? 5.426 18.438 -3.484 1 88.62 61 MET B N 1
ATOM 1387 C CA . MET B 1 61 ? 4.102 17.891 -3.783 1 88.62 61 MET B CA 1
ATOM 1388 C C . MET B 1 61 ? 3.236 18.938 -4.484 1 88.62 61 MET B C 1
ATOM 1390 O O . MET B 1 61 ? 3.104 20.062 -4.008 1 88.62 61 MET B O 1
ATOM 1394 N N . THR B 1 62 ? 2.564 18.547 -5.578 1 93.12 62 THR B N 1
ATOM 1395 C CA . THR B 1 62 ? 1.668 19.453 -6.285 1 93.12 62 THR B CA 1
ATOM 1396 C C . THR B 1 62 ? 0.217 19.016 -6.133 1 93.12 62 THR B C 1
ATOM 1398 O O . THR B 1 62 ? -0.701 19.828 -6.211 1 93.12 62 THR B O 1
ATOM 1401 N N . ASP B 1 63 ? 0.06 17.719 -5.902 1 95.25 63 ASP B N 1
ATOM 1402 C CA . ASP B 1 63 ? -1.301 17.203 -5.777 1 95.25 63 ASP B CA 1
ATOM 1403 C C . ASP B 1 63 ? -1.297 15.742 -5.316 1 95.25 63 ASP B C 1
ATOM 1405 O O . ASP B 1 63 ? -0.258 15.078 -5.344 1 95.25 63 ASP B O 1
ATOM 1409 N N . LEU B 1 64 ? -2.396 15.305 -4.789 1 96.56 64 LEU B N 1
ATOM 1410 C CA . LEU B 1 64 ? -2.699 13.906 -4.516 1 96.56 64 LEU B CA 1
ATOM 1411 C C . LEU B 1 64 ? -3.904 13.445 -5.328 1 96.56 64 LEU B C 1
ATOM 1413 O O . LEU B 1 64 ? -4.961 14.078 -5.297 1 96.56 64 LEU B O 1
ATOM 1417 N N . ARG B 1 65 ? -3.748 12.391 -6.07 1 97.75 65 ARG B N 1
ATOM 1418 C CA . ARG B 1 65 ? -4.875 11.852 -6.824 1 97.75 65 ARG B CA 1
ATOM 1419 C C . ARG B 1 65 ? -5.293 10.484 -6.289 1 97.75 65 ARG B C 1
ATOM 1421 O O . ARG B 1 65 ? -4.559 9.508 -6.438 1 97.75 65 ARG B O 1
ATOM 1428 N N . LEU B 1 66 ? -6.484 10.469 -5.754 1 98.44 66 LEU B N 1
ATOM 1429 C CA . LEU B 1 66 ? -7.016 9.258 -5.133 1 98.44 66 LEU B CA 1
ATOM 1430 C C . LEU B 1 66 ? -7.402 8.234 -6.191 1 98.44 66 LEU B C 1
ATOM 1432 O O . LEU B 1 66 ? -8.078 8.562 -7.168 1 98.44 66 LEU B O 1
ATOM 1436 N N . HIS B 1 67 ? -6.93 7.059 -6.094 1 98.06 67 HIS B N 1
ATOM 1437 C CA . HIS B 1 67 ? -7.41 5.965 -6.93 1 98.06 67 HIS B CA 1
ATOM 1438 C C . HIS B 1 67 ? -8.516 5.18 -6.223 1 98.06 67 HIS B C 1
ATOM 1440 O O . HIS B 1 67 ? -9.594 4.977 -6.781 1 98.06 67 HIS B O 1
ATOM 1446 N N . THR B 1 68 ? -8.234 4.746 -4.984 1 97.94 68 THR B N 1
ATOM 1447 C CA . THR B 1 68 ? -9.219 3.977 -4.23 1 97.94 68 THR B CA 1
ATOM 1448 C C . THR B 1 68 ? -8.875 3.977 -2.74 1 97.94 68 THR B C 1
ATOM 1450 O O . THR B 1 68 ? -7.746 4.285 -2.355 1 97.94 68 THR B O 1
ATOM 1453 N N . ARG B 1 69 ? -9.945 3.836 -1.955 1 98.81 69 ARG B N 1
ATOM 1454 C CA . ARG B 1 69 ? -9.82 3.625 -0.517 1 98.81 69 ARG B CA 1
ATOM 1455 C C . ARG B 1 69 ? -10.602 2.391 -0.074 1 98.81 69 ARG B C 1
ATOM 1457 O O . ARG B 1 69 ? -11.797 2.277 -0.347 1 98.81 69 ARG B O 1
ATOM 1464 N N . VAL B 1 70 ? -9.875 1.492 0.482 1 98.81 70 VAL B N 1
ATOM 1465 C CA . VAL B 1 70 ? -10.484 0.28 1.023 1 98.81 70 VAL B CA 1
ATOM 1466 C C . VAL B 1 70 ? -10.523 0.357 2.549 1 98.81 70 VAL B C 1
ATOM 1468 O O . VAL B 1 70 ? -9.508 0.658 3.186 1 98.81 70 VAL B O 1
ATOM 1471 N N . VAL B 1 71 ? -11.703 0.154 3.09 1 98.81 71 VAL B N 1
ATOM 1472 C CA . VAL B 1 71 ? -11.883 0.324 4.527 1 98.81 71 VAL B CA 1
ATOM 1473 C C . VAL B 1 71 ? -12.594 -0.895 5.109 1 98.81 71 VAL B C 1
ATOM 1475 O O . VAL B 1 71 ? -13.609 -1.343 4.566 1 98.81 71 VAL B O 1
ATOM 1478 N N . GLU B 1 72 ? -12.062 -1.421 6.137 1 98.5 72 GLU B N 1
ATOM 1479 C CA . GLU B 1 72 ? -12.672 -2.521 6.879 1 98.5 72 GLU B CA 1
ATOM 1480 C C . GLU B 1 72 ? -12.344 -2.43 8.367 1 98.5 72 GLU B C 1
ATOM 1482 O O . GLU B 1 72 ? -11.18 -2.533 8.758 1 98.5 72 GLU B O 1
ATOM 1487 N N . GLY B 1 73 ? -13.398 -2.295 9.164 1 98.06 73 GLY B N 1
ATOM 1488 C CA . GLY B 1 73 ? -13.156 -2.104 10.586 1 98.06 73 GLY B CA 1
ATOM 1489 C C . GLY B 1 73 ? -12.312 -0.884 10.891 1 98.06 73 GLY B C 1
ATOM 1490 O O . GLY B 1 73 ? -12.617 0.22 10.43 1 98.06 73 GLY B O 1
ATOM 1491 N N . PRO B 1 74 ? -11.25 -1.037 11.648 1 98.69 74 PRO B N 1
ATOM 1492 C CA . PRO B 1 74 ? -10.438 0.102 12.07 1 98.69 74 PRO B CA 1
ATOM 1493 C C . PRO B 1 74 ? -9.359 0.467 11.055 1 98.69 74 PRO B C 1
ATOM 1495 O O . PRO B 1 74 ? -8.602 1.416 11.266 1 98.69 74 PRO B O 1
ATOM 1498 N N . ASP B 1 75 ? -9.297 -0.311 9.945 1 98.88 75 ASP B N 1
ATOM 1499 C CA . ASP B 1 75 ? -8.172 -0.115 9.039 1 98.88 75 ASP B CA 1
ATOM 1500 C C . ASP B 1 75 ? -8.648 0.436 7.695 1 98.88 75 ASP B C 1
ATOM 1502 O O . ASP B 1 75 ? -9.656 -0.023 7.148 1 98.88 75 ASP B O 1
ATOM 1506 N N . ALA B 1 76 ? -7.992 1.455 7.234 1 98.88 76 ALA B N 1
ATOM 1507 C CA . ALA B 1 76 ? -8.188 2.033 5.91 1 98.88 76 ALA B CA 1
ATOM 1508 C C . ALA B 1 76 ? -6.879 2.08 5.129 1 98.88 76 ALA B C 1
ATOM 1510 O O . ALA B 1 76 ? -5.855 2.527 5.652 1 98.88 76 ALA B O 1
ATOM 1511 N N . MET B 1 77 ? -6.902 1.555 3.939 1 98.88 77 MET B N 1
ATOM 1512 C CA . MET B 1 77 ? -5.781 1.722 3.016 1 98.88 77 MET B CA 1
ATOM 1513 C C . MET B 1 77 ? -6.195 2.557 1.809 1 98.88 77 MET B C 1
ATOM 1515 O O . MET B 1 77 ? -7.172 2.236 1.131 1 98.88 77 MET B O 1
ATOM 1519 N N . THR B 1 78 ? -5.484 3.615 1.67 1 98.81 78 THR B N 1
ATOM 1520 C CA . THR B 1 78 ? -5.742 4.555 0.584 1 98.81 78 THR B CA 1
ATOM 1521 C C . THR B 1 78 ? -4.633 4.488 -0.461 1 98.81 78 THR B C 1
ATOM 1523 O O . THR B 1 78 ? -3.461 4.719 -0.147 1 98.81 78 THR B O 1
ATOM 1526 N N . TRP B 1 79 ? -4.973 4.102 -1.664 1 98.81 79 TRP B N 1
ATOM 1527 C CA . TRP B 1 79 ? -4.059 4.094 -2.801 1 98.81 79 TRP B CA 1
ATOM 1528 C C . TRP B 1 79 ? -4.211 5.363 -3.631 1 98.81 79 TRP B C 1
ATOM 1530 O O . TRP B 1 79 ? -5.305 5.668 -4.109 1 98.81 79 TRP B O 1
ATOM 1540 N N . PHE B 1 80 ? -3.1 6.078 -3.787 1 98.44 80 PHE B N 1
ATOM 1541 C CA . PHE B 1 80 ? -3.152 7.34 -4.516 1 98.44 80 PHE B CA 1
ATOM 1542 C C . PHE B 1 80 ? -1.839 7.602 -5.242 1 98.44 80 PHE B C 1
ATOM 1544 O O . PHE B 1 80 ? -0.84 6.922 -4.992 1 98.44 80 PHE B O 1
ATOM 1551 N N . ASP B 1 81 ? -1.862 8.562 -6.152 1 97.56 81 ASP B N 1
ATOM 1552 C CA . ASP B 1 81 ? -0.659 9.07 -6.801 1 97.56 81 ASP B CA 1
ATOM 1553 C C . ASP B 1 81 ? -0.184 10.367 -6.145 1 97.56 81 ASP B C 1
ATOM 1555 O O . ASP B 1 81 ? -0.952 11.32 -6.023 1 97.56 81 ASP B O 1
ATOM 1559 N N . LEU B 1 82 ? 1.021 10.297 -5.695 1 95.56 82 LEU B N 1
ATOM 1560 C CA . LEU B 1 82 ? 1.698 11.516 -5.273 1 95.56 82 LEU B CA 1
ATOM 1561 C C . LEU B 1 82 ? 2.258 12.266 -6.477 1 95.56 82 LEU B C 1
ATOM 1563 O O . LEU B 1 82 ? 3.139 11.766 -7.176 1 95.56 82 LEU B O 1
ATOM 1567 N N . HIS B 1 83 ? 1.689 13.422 -6.754 1 95.69 83 HIS B N 1
ATOM 1568 C CA . HIS B 1 83 ? 2.172 14.266 -7.84 1 95.69 83 HIS B CA 1
ATOM 1569 C C . HIS B 1 83 ? 3.176 15.297 -7.332 1 95.69 83 HIS B C 1
ATOM 1571 O O . HIS B 1 83 ? 2.922 15.977 -6.332 1 95.69 83 HIS B O 1
ATOM 1577 N N . THR B 1 84 ? 4.266 15.305 -7.98 1 91.5 84 THR B N 1
ATOM 1578 C CA . THR B 1 84 ? 5.301 16.297 -7.695 1 91.5 84 THR B CA 1
ATOM 1579 C C . THR B 1 84 ? 5.629 17.109 -8.945 1 91.5 84 THR B C 1
ATOM 1581 O O . THR B 1 84 ? 5.184 16.766 -10.047 1 91.5 84 THR B O 1
ATOM 1584 N N . ALA B 1 85 ? 6.379 18.141 -8.828 1 86.94 85 ALA B N 1
ATOM 1585 C CA . ALA B 1 85 ? 6.684 19.047 -9.93 1 86.94 85 ALA B CA 1
ATOM 1586 C C . ALA B 1 85 ? 7.605 18.391 -10.953 1 86.94 85 ALA B C 1
ATOM 1588 O O . ALA B 1 85 ? 7.516 18.672 -12.148 1 86.94 85 ALA B O 1
ATOM 1589 N N . ASN B 1 86 ? 8.422 17.516 -10.539 1 87.94 86 ASN B N 1
ATOM 1590 C CA . ASN B 1 86 ? 9.531 17.125 -11.406 1 87.94 86 ASN B CA 1
ATOM 1591 C C . ASN B 1 86 ? 9.57 15.617 -11.633 1 87.94 86 ASN B C 1
ATOM 1593 O O . ASN B 1 86 ? 10.547 15.094 -12.172 1 87.94 86 ASN B O 1
ATOM 1597 N N . THR B 1 87 ? 8.625 14.906 -11.133 1 90.31 87 THR B N 1
ATOM 1598 C CA . THR B 1 87 ? 8.594 13.461 -11.32 1 90.31 87 THR B CA 1
ATOM 1599 C C . THR B 1 87 ? 7.242 13.008 -11.859 1 90.31 87 THR B C 1
ATOM 1601 O O . THR B 1 87 ? 6.23 13.68 -11.656 1 90.31 87 THR B O 1
ATOM 1604 N N . PRO B 1 88 ? 7.285 11.883 -12.625 1 93.25 88 PRO B N 1
ATOM 1605 C CA . PRO B 1 88 ? 5.973 11.273 -12.844 1 93.25 88 PRO B CA 1
ATOM 1606 C C . PRO B 1 88 ? 5.254 10.938 -11.539 1 93.25 88 PRO B C 1
ATOM 1608 O O . PRO B 1 88 ? 5.887 10.859 -10.477 1 93.25 88 PRO B O 1
ATOM 1611 N N . PRO B 1 89 ? 3.959 10.758 -11.594 1 96.12 89 PRO B N 1
ATOM 1612 C CA . PRO B 1 89 ? 3.219 10.406 -10.375 1 96.12 89 PRO B CA 1
ATOM 1613 C C . PRO B 1 89 ? 3.779 9.164 -9.688 1 96.12 89 PRO B C 1
ATOM 1615 O O . PRO B 1 89 ? 4.16 8.195 -10.352 1 96.12 89 PRO B O 1
ATOM 1618 N N . ILE B 1 90 ? 3.875 9.25 -8.398 1 95.31 90 ILE B N 1
ATOM 1619 C CA . ILE B 1 90 ? 4.426 8.164 -7.594 1 95.31 90 ILE B CA 1
ATOM 1620 C C . ILE B 1 90 ? 3.299 7.422 -6.883 1 95.31 90 ILE B C 1
ATOM 1622 O O . ILE B 1 90 ? 2.695 7.949 -5.945 1 95.31 90 ILE B O 1
ATOM 1626 N N . PRO B 1 91 ? 3 6.223 -7.316 1 97.56 91 PRO B N 1
ATOM 1627 C CA . PRO B 1 91 ? 2 5.449 -6.578 1 97.56 91 PRO B CA 1
ATOM 1628 C C . PRO B 1 91 ? 2.371 5.258 -5.109 1 97.56 91 PRO B C 1
ATOM 1630 O O . PRO B 1 91 ? 3.521 4.941 -4.797 1 97.56 91 PRO B O 1
ATOM 1633 N N . THR B 1 92 ? 1.392 5.5 -4.207 1 97.56 92 THR B N 1
ATOM 1634 C CA . THR B 1 92 ? 1.619 5.523 -2.768 1 97.56 92 THR B CA 1
ATOM 1635 C C . THR B 1 92 ? 0.452 4.875 -2.025 1 97.56 92 THR B C 1
ATOM 1637 O O . THR B 1 92 ? -0.7 4.992 -2.449 1 97.56 92 THR B O 1
ATOM 1640 N N . VAL B 1 93 ? 0.714 4.18 -0.987 1 98.56 93 VAL B N 1
ATOM 1641 C CA . VAL B 1 93 ? -0.355 3.668 -0.136 1 98.56 93 VAL B CA 1
ATOM 1642 C C . VAL B 1 93 ? -0.183 4.199 1.285 1 98.56 93 VAL B C 1
ATOM 1644 O O . VAL B 1 93 ? 0.929 4.215 1.817 1 98.56 93 VAL B O 1
ATOM 1647 N N . ASN B 1 94 ? -1.234 4.688 1.832 1 98.5 94 ASN B N 1
ATOM 1648 C CA . ASN B 1 94 ? -1.356 5.094 3.229 1 98.5 94 ASN B CA 1
ATOM 1649 C C . ASN B 1 94 ? -2.271 4.152 4.008 1 98.5 94 ASN B C 1
ATOM 1651 O O . ASN B 1 94 ? -3.439 3.982 3.652 1 98.5 94 ASN B O 1
ATOM 1655 N N . TRP B 1 95 ? -1.767 3.455 4.992 1 98.88 95 TRP B N 1
ATOM 1656 C CA . TRP B 1 95 ? -2.555 2.662 5.93 1 98.88 95 TRP B CA 1
ATOM 1657 C C . TRP B 1 95 ? -2.828 3.441 7.211 1 98.88 95 TRP B C 1
ATOM 1659 O O . TRP B 1 95 ? -1.9 3.779 7.949 1 98.88 95 TRP B O 1
ATOM 1669 N N . SER B 1 96 ? -4.082 3.709 7.5 1 98.88 96 SER B N 1
ATOM 1670 C CA . SER B 1 96 ? -4.52 4.359 8.727 1 98.88 96 SER B CA 1
ATOM 1671 C C . SER B 1 96 ? -5.25 3.385 9.641 1 98.88 96 SER B C 1
ATOM 1673 O O . SER B 1 96 ? -6.184 2.703 9.211 1 98.88 96 SER B O 1
ATOM 1675 N N . HIS B 1 97 ? -4.824 3.295 10.867 1 98.88 97 HIS B N 1
ATOM 1676 C CA . HIS B 1 97 ? -5.539 2.568 11.914 1 98.88 97 HIS B CA 1
ATOM 1677 C C . HIS B 1 97 ? -6.277 3.523 12.844 1 98.88 97 HIS B C 1
ATOM 1679 O O . HIS B 1 97 ? -5.684 4.465 13.367 1 98.88 97 HIS B O 1
ATOM 1685 N N . VAL B 1 98 ? -7.574 3.275 13.039 1 98.81 98 VAL B N 1
ATOM 1686 C CA . VAL B 1 98 ? -8.43 4.23 13.742 1 98.81 98 VAL B CA 1
ATOM 1687 C C . VAL B 1 98 ? -8.992 3.588 15.008 1 98.81 98 VAL B C 1
ATOM 1689 O O . VAL B 1 98 ? -9.547 2.488 14.953 1 98.81 98 VAL B O 1
ATOM 1692 N N . GLU B 1 99 ? -8.789 4.188 16.078 1 98.19 99 GLU B N 1
ATOM 1693 C CA . GLU B 1 99 ? -9.398 3.854 17.359 1 98.19 99 GLU B CA 1
ATOM 1694 C C . GLU B 1 99 ? -10.133 5.055 17.953 1 98.19 99 GLU B C 1
ATOM 1696 O O . GLU B 1 99 ? -9.594 6.164 17.984 1 98.19 99 GLU B O 1
ATOM 1701 N N . ASP B 1 100 ? -11.398 4.801 18.344 1 96 100 ASP B N 1
ATOM 1702 C CA . ASP B 1 100 ? -12.219 5.832 18.969 1 96 100 ASP B CA 1
ATOM 1703 C C . ASP B 1 100 ? -12.312 7.074 18.094 1 96 100 ASP B C 1
ATOM 1705 O O . ASP B 1 100 ? -12.18 8.195 18.578 1 96 100 ASP B O 1
ATOM 1709 N N . GLY B 1 101 ? -12.312 6.793 16.844 1 97.38 101 GLY B N 1
ATOM 1710 C CA . GLY B 1 101 ? -12.578 7.848 15.875 1 97.38 101 GLY B CA 1
ATOM 1711 C C . GLY B 1 101 ? -11.336 8.609 15.469 1 97.38 101 GLY B C 1
ATOM 1712 O O . GLY B 1 101 ? -11.398 9.5 14.617 1 97.38 101 GLY B O 1
ATOM 1713 N N . LEU B 1 102 ? -10.18 8.25 16.016 1 98.75 102 LEU B N 1
ATOM 1714 C CA . LEU B 1 102 ? -8.945 8.961 15.734 1 98.75 102 LEU B CA 1
ATOM 1715 C C . LEU B 1 102 ? -7.906 8.016 15.133 1 98.75 102 LEU B C 1
ATOM 1717 O O . LEU B 1 102 ? -7.824 6.848 15.516 1 98.75 102 LEU B O 1
ATOM 1721 N N . ILE B 1 103 ? -7.113 8.531 14.219 1 98.88 103 ILE B N 1
ATOM 1722 C CA . ILE B 1 103 ? -6.027 7.754 13.625 1 98.88 103 ILE B CA 1
ATOM 1723 C C . ILE B 1 103 ? -4.887 7.613 14.633 1 98.88 103 ILE B C 1
ATOM 1725 O O . ILE B 1 103 ? -4.32 8.609 15.086 1 98.88 103 ILE B O 1
ATOM 1729 N N . THR B 1 104 ? -4.586 6.387 14.945 1 98.81 104 THR B N 1
ATOM 1730 C CA . THR B 1 104 ? -3.553 6.133 15.938 1 98.81 104 THR B CA 1
ATOM 1731 C C . THR B 1 104 ? -2.24 5.742 15.266 1 98.81 104 THR B C 1
ATOM 1733 O O . THR B 1 104 ? -1.167 5.895 15.852 1 98.81 104 THR B O 1
ATOM 1736 N N . THR B 1 105 ? -2.301 5.168 14.094 1 98.62 105 THR B N 1
ATOM 1737 C CA . THR B 1 105 ? -1.1 4.801 13.359 1 98.62 105 THR B CA 1
ATOM 1738 C C . THR B 1 105 ? -1.273 5.082 11.867 1 98.62 105 THR B C 1
ATOM 1740 O O . THR B 1 105 ? -2.359 4.883 11.312 1 98.62 105 THR B O 1
ATOM 1743 N N . ILE B 1 106 ? -0.215 5.539 11.234 1 98.5 106 ILE B N 1
ATOM 1744 C CA . ILE B 1 106 ? -0.119 5.766 9.797 1 98.5 106 ILE B CA 1
ATOM 1745 C C . ILE B 1 106 ? 1.139 5.094 9.25 1 98.5 106 ILE B C 1
ATOM 1747 O O . ILE B 1 106 ? 2.236 5.301 9.773 1 98.5 106 ILE B O 1
ATOM 1751 N N . ARG B 1 107 ? 0.979 4.262 8.328 1 98.31 107 ARG B N 1
ATOM 1752 C CA . ARG B 1 107 ? 2.088 3.666 7.594 1 98.31 107 ARG B CA 1
ATOM 1753 C C . ARG B 1 107 ? 1.995 3.988 6.109 1 98.31 107 ARG B C 1
ATOM 1755 O O . ARG B 1 107 ? 0.915 3.918 5.52 1 98.31 107 ARG B O 1
ATOM 1762 N N . VAL B 1 108 ? 3.098 4.367 5.559 1 97.75 108 VAL B N 1
ATOM 1763 C CA . VAL B 1 108 ? 3.109 4.785 4.16 1 97.75 108 VAL B CA 1
ATOM 1764 C C . VAL B 1 108 ? 4.184 4.012 3.398 1 97.75 108 VAL B C 1
ATOM 1766 O O . VAL B 1 108 ? 5.301 3.846 3.889 1 97.75 108 VAL B O 1
ATOM 1769 N N . ILE B 1 109 ? 3.854 3.564 2.223 1 97.81 109 ILE B N 1
ATOM 1770 C CA . ILE B 1 109 ? 4.797 2.895 1.335 1 97.81 109 ILE B CA 1
ATOM 1771 C C . ILE B 1 109 ? 4.766 3.549 -0.044 1 97.81 109 ILE B C 1
ATOM 1773 O O . ILE B 1 109 ? 3.691 3.832 -0.578 1 97.81 109 ILE B O 1
ATOM 1777 N N . PHE B 1 110 ? 5.848 3.762 -0.597 1 96.88 110 PHE B N 1
ATOM 1778 C CA . PHE B 1 110 ? 6.051 4.176 -1.979 1 96.88 110 PHE B CA 1
ATOM 1779 C C . PHE B 1 110 ? 7.492 3.926 -2.414 1 96.88 110 PHE B C 1
ATOM 1781 O O . PHE B 1 110 ? 8.359 3.646 -1.581 1 96.88 110 PHE B O 1
ATOM 1788 N N . ASP B 1 111 ? 7.738 3.934 -3.686 1 96.19 111 ASP B N 1
ATOM 1789 C CA . ASP B 1 111 ? 9.086 3.924 -4.254 1 96.19 111 ASP B CA 1
ATOM 1790 C C . ASP B 1 111 ? 9.68 5.332 -4.277 1 96.19 111 ASP B C 1
ATOM 1792 O O . ASP B 1 111 ? 9.25 6.18 -5.055 1 96.19 111 ASP B O 1
ATOM 1796 N N . PRO B 1 112 ? 10.719 5.555 -3.418 1 93.06 112 PRO B N 1
ATOM 1797 C CA . PRO B 1 112 ? 11.227 6.926 -3.326 1 93.06 112 PRO B CA 1
ATOM 1798 C C . PRO B 1 112 ? 12.273 7.238 -4.395 1 93.06 112 PRO B C 1
ATOM 1800 O O . PRO B 1 112 ? 12.703 8.383 -4.52 1 93.06 112 PRO B O 1
ATOM 1803 N N . ARG B 1 113 ? 12.75 6.395 -5.246 1 93.69 113 ARG B N 1
ATOM 1804 C CA . ARG B 1 113 ? 13.867 6.555 -6.168 1 93.69 113 ARG B CA 1
ATOM 1805 C C . ARG B 1 113 ? 13.641 7.723 -7.117 1 93.69 113 ARG B C 1
ATOM 1807 O O . ARG B 1 113 ? 14.547 8.523 -7.359 1 93.69 113 ARG B O 1
ATOM 1814 N N . PRO B 1 114 ? 12.367 7.918 -7.582 1 90.5 114 PRO B N 1
ATOM 1815 C CA . PRO B 1 114 ? 12.141 9.031 -8.508 1 90.5 114 PRO B CA 1
ATOM 1816 C C . PRO B 1 114 ? 12.359 10.391 -7.859 1 90.5 114 PRO B C 1
ATOM 1818 O O . PRO B 1 114 ? 12.508 11.398 -8.555 1 90.5 114 PRO B O 1
ATOM 1821 N N . LEU B 1 115 ? 12.281 10.445 -6.531 1 86.75 115 LEU B N 1
ATOM 1822 C CA . LEU B 1 115 ? 12.43 11.711 -5.832 1 86.75 115 LEU B CA 1
ATOM 1823 C C . LEU B 1 115 ? 13.891 12.164 -5.824 1 86.75 115 LEU B C 1
ATOM 1825 O O . LEU B 1 115 ? 14.18 13.328 -5.566 1 86.75 115 LEU B O 1
ATOM 1829 N N . PHE B 1 116 ? 14.758 11.172 -6 1 81.19 116 PHE B N 1
ATOM 1830 C CA . PHE B 1 116 ? 16.188 11.469 -5.902 1 81.19 116 PHE B CA 1
ATOM 1831 C C . PHE B 1 116 ? 16.844 11.414 -7.277 1 81.19 116 PHE B C 1
ATOM 1833 O O . PHE B 1 116 ? 18.047 11.617 -7.398 1 81.19 116 PHE B O 1
ATOM 1840 N N . ALA B 1 117 ? 16.125 11.094 -8.25 1 70.31 117 ALA B N 1
ATOM 1841 C CA . ALA B 1 117 ? 16.688 11.031 -9.594 1 70.31 117 ALA B CA 1
ATOM 1842 C C . ALA B 1 117 ? 16.859 12.43 -10.18 1 70.31 117 ALA B C 1
ATOM 1844 O O . ALA B 1 117 ? 16.156 13.367 -9.789 1 70.31 117 ALA B O 1
#

InterPro domains:
  IPR032710 NTF2-like domain superfamily [SSF54427] (4-116)
  IPR037401 SnoaL-like domain [PF12680] (12-104)

Secondary stru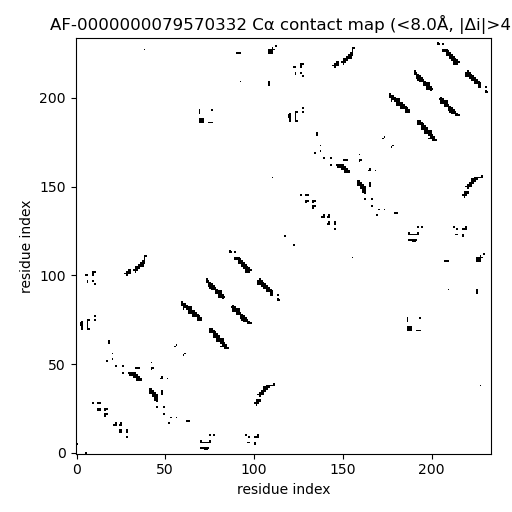cture (DSSP, 8-state):
--HHHHHHHHHHHHHHHHHTT-HHHHHTTEEEEEEEEETTEEEESHHHHHHHHHHHHHHTEEEEEEEEEEEETTEEEEEEEEEESSS--EEEEEEEEEETTEEEEEEEEE--HHHH-/--HHHHHHHHHHHHHHHHHTT-HHHHHTTEEEEEEEEETTEEEESHHHHHHHHHHHHHHTEEEEEEEEEEEETTEEEEEEEEEESSS--EEEEEEEEEETTEEEEEEEEE--HHHH-

Solvent-accessible surface area (backbone atoms only — not comparable to full-atom values): 11837 Å² total; per-residue (Å²): 125,58,56,35,56,39,27,45,52,32,54,50,45,41,51,52,18,61,61,67,67,34,61,72,66,28,52,73,30,45,27,75,73,16,36,35,45,39,79,88,46,73,28,65,20,52,67,46,40,50,51,54,52,45,54,46,47,72,68,45,44,74,46,64,46,79,74,49,73,32,45,39,45,41,37,31,41,36,37,27,29,44,29,35,82,85,40,76,66,36,62,30,39,41,37,36,34,34,56,96,60,17,31,41,36,37,38,38,42,29,57,63,62,66,78,73,106,125,58,56,33,55,42,26,44,52,32,53,49,46,42,52,52,17,61,61,66,67,33,61,75,66,29,53,75,29,45,27,76,72,16,35,35,45,40,78,88,48,73,30,64,21,51,68,44,39,50,51,53,52,45,54,48,47,74,68,46,45,74,45,65,46,79,74,48,73,33,47,38,46,39,38,32,41,37,37,27,30,44,28,36,84,87,40,76,66,36,62,33,37,41,38,37,34,34,56,95,61,17,30,41,36,38,38,40,42,30,56,64,64,65,79,73,102

pLDDT: mean 95.1, std 5.68, range [70.31, 98.88]